Protein AF-A0A174N4K3-F1 (afdb_monomer)

Secondary structure (DSSP, 8-state):
-------TT---HHHHHHTSSS-TTSS------------------------S-----HHHHHHHHHHHHHHHHHHHHHHHHHTT-TT--HHHHHHHTTS-HHHHHHHIIIIISS-HHHHHHHHHHHHHHHHHHH----HHHHHHHTT-S-HHHHHHHHHHHHSS-HHHHHHHHHTTS-------

Sequence (184 aa):
MKVLLVDERFFDFNLLRNCVGDGICSLLDVDMFVTGNEKSAPVQILEPKPDKPVINDASFDVSRRNQQQMILNQAKDYLDNHYMDFDCSLSSVAKSIHISPSYLSLIFKKVVGITFVNYLTLLRINKAKQLLSSTDLMVYEVSTSVGYENYSYFSTVFKKATGLSPREYRLNYHHKEEPCDLYL

Solvent-accessible surface area (backbone atoms only — not comparable to full-atom values): 11660 Å² total; per-residue (Å²): 136,82,79,77,74,79,71,88,81,70,81,58,67,65,62,68,60,69,58,75,75,70,82,80,86,77,81,78,90,75,88,79,87,88,82,88,85,85,81,88,78,82,88,75,87,72,80,81,80,86,74,76,80,89,66,93,52,70,66,60,61,49,52,54,52,51,51,55,49,51,54,50,51,55,46,47,57,48,42,78,76,38,51,44,41,68,79,64,39,65,60,58,49,17,59,76,71,74,49,54,43,70,58,50,45,52,49,32,34,71,73,71,67,43,50,60,69,57,51,53,49,52,52,30,46,53,53,37,50,52,46,45,66,74,45,88,68,53,71,61,56,44,28,44,66,33,21,33,88,49,53,71,58,42,42,51,54,41,20,73,75,68,76,36,44,65,69,57,49,26,53,69,52,66,71,71,75,66,79,82,80,84,90,128

pLDDT: mean 72.57, std 26.56, range [25.97, 97.12]

Foldseek 3Di:
DDPPPPPPPPPPCVVVVVVVPDDPPPPDPDDDDDDDDDDDDDDDDDDDDDDDDPPPDVVVVVVVVVVLVVLVVQLVVVCVVCLLALPDDLCVSCVVSVHDSVVNQVSCCVPVVDGPVVVSLVVLLVQLLVCLQPHPDDQVRSCNRRRHPDSVVNQVSNCVVPVDGSVRSSVVRVVVPDPDDDPD

Structure (mmCIF, N/CA/C/O backbone):
data_AF-A0A174N4K3-F1
#
_entry.id   AF-A0A174N4K3-F1
#
loop_
_atom_site.group_PDB
_atom_site.id
_atom_site.type_symbol
_atom_site.label_atom_id
_atom_site.label_alt_id
_atom_site.label_comp_id
_atom_site.label_asym_id
_atom_site.label_entity_id
_atom_site.label_seq_id
_atom_site.pdbx_PDB_ins_code
_atom_site.Cartn_x
_atom_site.Cartn_y
_atom_site.Cartn_z
_atom_site.occupancy
_atom_site.B_iso_or_equiv
_atom_site.auth_seq_id
_atom_site.auth_comp_id
_atom_site.auth_asym_id
_atom_site.auth_atom_id
_atom_site.pdbx_PDB_model_num
ATOM 1 N N . MET A 1 1 ? -28.132 -7.833 -10.990 1.00 32.00 1 MET A N 1
ATOM 2 C CA . MET A 1 1 ? -26.684 -8.024 -11.215 1.00 32.00 1 MET A CA 1
ATOM 3 C C . MET A 1 1 ? -26.064 -6.637 -11.374 1.00 32.00 1 MET A C 1
ATOM 5 O O . MET A 1 1 ? -26.104 -6.077 -12.459 1.00 32.00 1 MET A O 1
ATOM 9 N N . LYS A 1 2 ? -25.666 -5.992 -10.268 1.00 28.88 2 LYS A N 1
ATOM 10 C CA . LYS A 1 2 ? -25.090 -4.640 -10.311 1.00 28.88 2 LYS A CA 1
ATOM 11 C C . LYS A 1 2 ? -23.592 -4.780 -10.550 1.00 28.88 2 LYS A C 1
ATOM 13 O O . LYS A 1 2 ? -22.860 -5.185 -9.655 1.00 28.88 2 LYS A O 1
ATOM 18 N N . VAL A 1 3 ? -23.176 -4.479 -11.773 1.00 26.31 3 VAL A N 1
ATOM 19 C CA . VAL A 1 3 ? -21.795 -4.129 -12.094 1.00 26.31 3 VAL A CA 1
ATOM 20 C C . VAL A 1 3 ? -21.490 -2.878 -11.274 1.00 26.31 3 VAL A C 1
ATOM 22 O O . VAL A 1 3 ? -22.044 -1.813 -11.547 1.00 26.31 3 VAL A O 1
ATOM 25 N N . LEU A 1 4 ? -20.699 -3.014 -10.210 1.00 26.53 4 LEU A N 1
ATOM 26 C CA . LEU A 1 4 ? -20.119 -1.857 -9.543 1.00 26.53 4 LEU A CA 1
ATOM 27 C C . LEU A 1 4 ? -19.066 -1.308 -10.502 1.00 26.53 4 LEU A C 1
ATOM 29 O O . LEU A 1 4 ? -17.949 -1.813 -10.573 1.00 26.53 4 LEU A O 1
ATOM 33 N N . LEU A 1 5 ? -19.475 -0.315 -11.293 1.00 25.97 5 LEU A N 1
ATOM 34 C CA . LEU A 1 5 ? -18.565 0.608 -11.951 1.00 25.97 5 LEU A CA 1
ATOM 35 C C . LEU A 1 5 ? -17.623 1.129 -10.866 1.00 25.97 5 LEU A C 1
ATOM 37 O O . LEU A 1 5 ? -18.049 1.836 -9.952 1.00 25.97 5 LEU A O 1
ATOM 41 N N . VAL A 1 6 ? -16.365 0.705 -10.933 1.00 30.06 6 VAL A N 1
ATOM 42 C CA . VAL A 1 6 ? -15.283 1.279 -10.145 1.00 30.06 6 VAL A CA 1
ATOM 43 C C . VAL A 1 6 ? -15.181 2.721 -10.629 1.00 30.06 6 VAL A C 1
ATOM 45 O O . VAL A 1 6 ? -14.720 2.980 -11.735 1.00 30.06 6 VAL A O 1
ATOM 48 N N . ASP A 1 7 ? -15.769 3.641 -9.868 1.00 29.11 7 ASP A N 1
ATOM 49 C CA . ASP 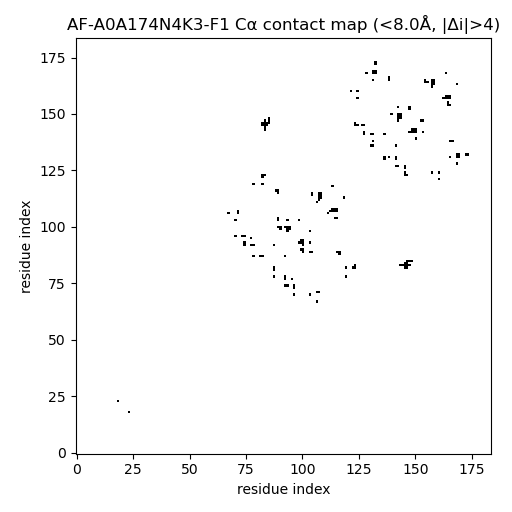A 1 7 ? -15.814 5.057 -10.209 1.00 29.11 7 ASP A CA 1
ATOM 50 C C . ASP A 1 7 ? -14.371 5.588 -10.257 1.00 29.11 7 ASP A C 1
ATOM 52 O O . ASP A 1 7 ? -13.701 5.705 -9.229 1.00 29.11 7 ASP A O 1
ATOM 56 N N . GLU A 1 8 ? -13.898 5.898 -11.466 1.00 34.50 8 GLU A N 1
ATOM 57 C CA . GLU A 1 8 ? -12.600 6.500 -11.826 1.00 34.50 8 GLU A CA 1
ATOM 58 C C . GLU A 1 8 ? -12.334 7.872 -11.154 1.00 34.50 8 GLU A C 1
ATOM 60 O O . GLU A 1 8 ? -11.369 8.562 -11.471 1.00 34.50 8 GLU A O 1
ATOM 65 N N . ARG A 1 9 ? -13.174 8.313 -10.208 1.00 37.41 9 ARG A N 1
ATOM 66 C CA . ARG A 1 9 ? -13.151 9.664 -9.622 1.00 37.41 9 ARG A CA 1
ATOM 67 C C . ARG A 1 9 ? -12.606 9.769 -8.197 1.00 37.41 9 ARG A C 1
ATOM 69 O O . ARG A 1 9 ? -12.742 10.824 -7.589 1.00 37.41 9 ARG A O 1
ATOM 76 N N . PHE A 1 10 ? -11.963 8.732 -7.656 1.00 38.25 10 PHE A N 1
ATOM 77 C CA . PHE A 1 10 ? -11.374 8.802 -6.304 1.00 38.25 10 PHE A CA 1
ATOM 78 C C . PHE A 1 10 ? -9.856 8.610 -6.223 1.00 38.25 10 PHE A C 1
ATOM 80 O O . PHE A 1 10 ? -9.296 8.690 -5.127 1.00 38.25 10 PHE A O 1
ATOM 87 N N . PHE A 1 11 ? -9.158 8.445 -7.351 1.00 41.97 11 PHE A N 1
ATOM 88 C CA . PHE A 1 11 ? -7.700 8.595 -7.380 1.00 41.97 11 PHE A CA 1
ATOM 89 C C . PHE A 1 11 ? -7.351 10.085 -7.499 1.00 41.97 11 PHE A C 1
ATOM 91 O O . PHE A 1 11 ? -6.920 10.572 -8.542 1.00 41.97 11 PHE A O 1
ATOM 98 N N . ASP A 1 12 ? -7.611 10.843 -6.433 1.00 37.94 12 ASP A N 1
ATOM 99 C CA . ASP A 1 12 ? -7.350 12.278 -6.421 1.00 37.94 12 ASP A CA 1
ATOM 100 C C . ASP A 1 12 ? -5.831 12.518 -6.377 1.00 37.94 12 ASP A C 1
ATOM 102 O O . ASP A 1 12 ? -5.195 12.542 -5.320 1.00 37.94 12 ASP A O 1
ATOM 106 N N . PHE A 1 13 ? -5.218 12.677 -7.554 1.00 41.62 13 PHE A N 1
ATOM 107 C CA . PHE A 1 13 ? -3.814 13.069 -7.715 1.00 41.62 13 PHE A CA 1
ATOM 108 C C . PHE A 1 13 ? -3.488 14.403 -7.008 1.00 41.62 13 PHE A C 1
ATOM 110 O O . PHE A 1 13 ? -2.315 14.708 -6.790 1.00 41.62 13 PHE A O 1
ATOM 117 N N . ASN A 1 14 ? -4.488 15.185 -6.580 1.00 31.75 14 ASN A N 1
ATOM 118 C CA . ASN A 1 14 ? -4.265 16.364 -5.741 1.00 31.75 14 ASN A CA 1
ATOM 119 C C . ASN A 1 14 ? -3.849 16.015 -4.302 1.00 31.75 14 ASN A C 1
ATOM 121 O O . ASN A 1 14 ? -3.135 16.800 -3.675 1.00 31.75 14 ASN A O 1
ATOM 125 N N . LEU A 1 15 ? -4.173 14.815 -3.800 1.00 41.78 15 LEU A N 1
ATOM 126 C CA . LEU A 1 15 ? -3.642 14.324 -2.523 1.00 41.78 15 LEU A CA 1
ATOM 127 C C . LEU A 1 15 ? -2.146 13.961 -2.631 1.00 41.78 15 LEU A C 1
ATOM 129 O O . LEU A 1 15 ? -1.410 14.070 -1.657 1.00 41.78 15 LEU A O 1
ATOM 133 N N . LEU A 1 16 ? -1.661 13.618 -3.831 1.00 41.31 16 LEU A N 1
ATOM 134 C CA . LEU A 1 16 ? -0.236 13.375 -4.108 1.00 41.31 16 LEU A CA 1
ATOM 135 C C . LEU A 1 16 ? 0.605 14.664 -4.113 1.00 41.31 16 LEU A C 1
ATOM 137 O O . LEU A 1 16 ? 1.801 14.601 -3.837 1.00 41.31 16 LEU A O 1
ATOM 141 N N . ARG A 1 17 ? 0.004 15.829 -4.393 1.00 35.78 17 ARG A N 1
ATOM 142 C CA . ARG A 1 17 ? 0.718 17.118 -4.426 1.00 35.78 17 ARG A CA 1
ATOM 143 C C . ARG A 1 17 ? 0.761 17.810 -3.056 1.00 35.78 17 ARG A C 1
ATOM 145 O O . ARG A 1 17 ? 1.785 18.392 -2.722 1.00 35.78 17 ARG A O 1
ATOM 152 N N . ASN A 1 18 ? -0.287 17.676 -2.238 1.00 33.91 18 ASN A N 1
ATOM 153 C CA . ASN A 1 18 ? -0.349 18.271 -0.890 1.00 33.91 18 ASN A CA 1
ATOM 154 C C . ASN A 1 18 ? 0.324 17.424 0.208 1.00 33.91 18 ASN A C 1
ATOM 156 O O . ASN A 1 18 ? 0.489 17.883 1.332 1.00 33.91 18 ASN A O 1
ATOM 160 N N . CYS A 1 19 ? 0.755 16.204 -0.114 1.00 38.84 19 CYS A N 1
ATOM 161 C CA . CYS A 1 19 ? 1.568 15.356 0.760 1.00 38.84 19 CYS A CA 1
ATOM 162 C C . CYS A 1 19 ? 3.081 15.651 0.674 1.00 38.84 19 CYS A C 1
ATOM 164 O O . CYS A 1 19 ? 3.873 15.057 1.407 1.00 38.84 19 CYS A O 1
ATOM 166 N N . VAL A 1 20 ? 3.499 16.583 -0.190 1.00 42.31 20 VAL A N 1
ATOM 167 C CA . VAL A 1 20 ? 4.858 17.143 -0.199 1.00 42.31 20 VAL A CA 1
ATOM 168 C C . VAL A 1 20 ? 4.866 18.365 0.725 1.00 42.31 20 VAL A C 1
ATOM 170 O O . VAL A 1 20 ? 4.885 19.502 0.271 1.00 42.31 20 VAL A O 1
ATOM 173 N N . GLY A 1 21 ? 4.756 18.126 2.031 1.00 38.81 21 GLY A N 1
ATOM 174 C CA . GLY A 1 21 ? 4.699 19.196 3.031 1.00 38.81 21 GLY A CA 1
ATOM 175 C C . GLY A 1 21 ? 5.143 18.738 4.411 1.00 38.81 21 GLY A C 1
ATOM 176 O O . GLY A 1 21 ? 6.098 19.285 4.941 1.00 38.81 21 GLY A O 1
ATOM 177 N N . ASP A 1 22 ? 4.559 17.656 4.930 1.00 36.56 22 ASP A N 1
ATOM 178 C CA . ASP A 1 22 ? 4.826 17.225 6.304 1.00 36.56 22 ASP A CA 1
ATOM 179 C C . ASP A 1 22 ? 5.150 15.723 6.381 1.00 36.56 22 ASP A C 1
ATOM 181 O O . ASP A 1 22 ? 4.288 14.854 6.271 1.00 36.56 22 ASP A O 1
ATOM 185 N N . GLY A 1 23 ? 6.429 15.396 6.582 1.00 34.09 23 GLY A N 1
ATOM 186 C CA . GLY A 1 23 ? 6.818 14.261 7.432 1.00 34.09 23 GLY A CA 1
ATOM 187 C C . GLY A 1 23 ? 6.516 12.822 6.988 1.00 34.09 23 GLY A C 1
ATOM 188 O O . GLY A 1 23 ? 6.698 11.910 7.789 1.00 34.09 23 GLY A O 1
ATOM 189 N N . ILE A 1 24 ? 6.132 12.546 5.739 1.00 40.62 24 ILE A N 1
ATOM 190 C CA . ILE A 1 24 ? 5.915 11.150 5.279 1.00 40.62 24 ILE A CA 1
ATOM 191 C C . ILE A 1 24 ? 7.237 10.388 5.024 1.00 40.62 24 ILE A C 1
ATOM 193 O O . ILE A 1 24 ? 7.223 9.216 4.652 1.00 40.62 24 ILE A O 1
ATOM 197 N N . CYS A 1 25 ? 8.389 11.037 5.224 1.00 38.94 25 CYS A N 1
ATOM 198 C CA . CYS A 1 25 ? 9.713 10.522 4.857 1.00 38.94 25 CYS A CA 1
ATOM 199 C C . CYS A 1 25 ? 10.440 9.720 5.959 1.00 38.94 25 CYS A C 1
ATOM 201 O O . CYS A 1 25 ? 11.554 9.276 5.721 1.00 38.94 25 CYS A O 1
ATOM 203 N N . SER A 1 26 ? 9.864 9.508 7.149 1.00 33.59 26 SER A N 1
ATOM 204 C CA . SER A 1 26 ? 10.602 8.891 8.273 1.00 33.59 26 SER A CA 1
ATOM 205 C C . SER A 1 26 ? 9.864 7.780 9.019 1.00 33.59 26 SER A C 1
ATOM 207 O O . SER A 1 26 ? 10.079 7.575 10.209 1.00 33.59 26 SER A O 1
ATOM 209 N N . LEU A 1 27 ? 8.956 7.055 8.367 1.00 39.56 27 LEU A N 1
ATOM 210 C CA . LEU A 1 27 ? 8.202 6.013 9.064 1.00 39.56 27 LEU A CA 1
ATOM 211 C C . LEU A 1 27 ? 7.981 4.795 8.174 1.00 39.56 27 LEU A C 1
ATOM 213 O O . LEU A 1 27 ? 6.859 4.579 7.711 1.00 39.56 27 LEU A O 1
ATOM 217 N N . LEU A 1 28 ? 9.070 4.066 7.926 1.00 30.16 28 LEU A N 1
ATOM 218 C CA . LEU A 1 28 ? 9.260 2.637 8.216 1.00 30.16 28 LEU A CA 1
ATOM 219 C C . LEU A 1 28 ? 10.706 2.278 7.805 1.00 30.16 28 LEU A C 1
ATOM 221 O O . LEU A 1 28 ? 10.922 1.700 6.743 1.00 30.16 28 LEU A O 1
ATOM 225 N N . ASP A 1 29 ? 11.687 2.642 8.637 1.00 35.50 29 ASP A N 1
ATOM 226 C CA . ASP A 1 29 ? 12.999 1.985 8.606 1.00 35.50 29 ASP A CA 1
ATOM 227 C C . ASP A 1 29 ? 12.812 0.587 9.201 1.00 35.50 29 ASP A C 1
ATOM 229 O O . ASP A 1 29 ? 12.725 0.412 10.417 1.00 35.50 29 ASP A O 1
ATOM 233 N N . VAL A 1 30 ? 12.683 -0.411 8.332 1.00 34.81 30 VAL A N 1
ATOM 234 C CA . VAL A 1 30 ? 12.883 -1.814 8.700 1.00 34.81 30 VAL A CA 1
ATOM 235 C C . VAL A 1 30 ? 13.943 -2.368 7.758 1.00 34.81 30 VAL A C 1
ATOM 237 O O . VAL A 1 30 ? 13.643 -3.046 6.779 1.00 34.81 30 VAL A O 1
ATOM 240 N N . ASP A 1 31 ? 15.196 -2.031 8.051 1.00 41.38 31 ASP A N 1
ATOM 241 C CA . ASP A 1 31 ? 16.351 -2.757 7.534 1.00 41.38 31 ASP A CA 1
ATOM 242 C C . ASP A 1 31 ? 16.461 -4.099 8.277 1.00 41.38 31 ASP A C 1
ATOM 244 O O . ASP A 1 31 ? 16.732 -4.129 9.478 1.00 41.38 31 ASP A O 1
ATOM 248 N N . MET A 1 32 ? 16.268 -5.226 7.576 1.00 27.92 32 MET A N 1
ATOM 249 C CA . MET A 1 32 ? 16.715 -6.543 8.056 1.00 27.92 32 MET A CA 1
ATOM 250 C C . MET A 1 32 ? 16.948 -7.559 6.909 1.00 27.92 32 MET A C 1
ATOM 252 O O . MET A 1 32 ? 16.009 -8.166 6.403 1.00 27.92 32 MET A O 1
ATOM 256 N N . PHE A 1 33 ? 18.244 -7.760 6.603 1.00 30.83 33 PHE A N 1
ATOM 257 C CA . PHE A 1 33 ? 18.944 -8.839 5.856 1.00 30.83 33 PHE A CA 1
ATOM 258 C C . PHE A 1 33 ? 18.729 -8.975 4.328 1.00 30.83 33 PHE A C 1
ATOM 260 O O . PHE A 1 33 ? 17.610 -9.037 3.845 1.00 30.83 33 PHE A O 1
ATOM 267 N N . VAL A 1 34 ? 19.775 -9.073 3.484 1.00 33.03 34 VAL A N 1
ATOM 268 C CA . VAL A 1 34 ? 21.086 -9.742 3.669 1.00 33.03 34 VAL A CA 1
ATOM 269 C C . VAL A 1 34 ? 22.302 -8.871 3.299 1.00 33.03 34 VAL A C 1
ATOM 271 O O . VAL A 1 34 ? 22.329 -8.164 2.296 1.00 33.03 34 VAL A O 1
ATOM 274 N N . THR A 1 35 ? 23.326 -9.010 4.143 1.00 30.22 35 THR A N 1
ATOM 275 C CA . THR A 1 35 ? 24.698 -8.482 4.123 1.00 30.22 35 THR A CA 1
ATOM 276 C C . THR A 1 35 ? 25.671 -9.228 3.196 1.00 30.22 35 THR A C 1
ATOM 278 O O . THR A 1 35 ? 25.668 -10.455 3.210 1.00 30.22 35 THR A O 1
ATOM 281 N N . GLY A 1 36 ? 26.617 -8.478 2.598 1.00 28.64 36 GLY A N 1
ATOM 282 C CA . GLY A 1 36 ? 28.007 -8.876 2.261 1.00 28.64 36 GLY A CA 1
ATOM 283 C C . GLY A 1 36 ? 28.175 -9.858 1.094 1.00 28.64 36 GLY A C 1
ATOM 284 O O . GLY A 1 36 ? 27.335 -10.712 0.872 1.00 28.64 36 GLY A O 1
ATOM 285 N N . ASN A 1 37 ? 29.228 -9.867 0.283 1.00 32.06 37 ASN A N 1
ATOM 286 C CA . ASN A 1 37 ? 30.493 -9.140 0.093 1.00 32.06 37 ASN A CA 1
ATOM 287 C C . ASN A 1 37 ? 30.787 -9.357 -1.427 1.00 32.06 37 ASN A C 1
ATOM 289 O O . ASN A 1 37 ? 30.135 -10.183 -2.052 1.00 32.06 37 ASN A O 1
ATOM 293 N N . GLU A 1 38 ? 31.632 -8.627 -2.146 1.00 31.25 38 GLU A N 1
ATOM 294 C CA . GLU A 1 38 ? 33.084 -8.800 -2.170 1.00 31.25 38 GLU A CA 1
ATOM 295 C C . GLU A 1 38 ? 33.760 -7.562 -2.783 1.00 31.25 38 GLU A C 1
ATOM 297 O O . GLU A 1 38 ? 33.165 -6.746 -3.486 1.00 31.25 38 GLU A O 1
ATOM 302 N N . LYS A 1 39 ? 35.033 -7.420 -2.429 1.00 37.44 39 LYS A N 1
ATOM 303 C CA . LYS A 1 39 ? 35.849 -6.215 -2.478 1.00 37.44 39 LYS A CA 1
ATOM 304 C C . LYS A 1 39 ? 36.454 -5.945 -3.863 1.00 37.44 39 LYS A C 1
ATOM 306 O O . LYS A 1 39 ? 36.828 -6.857 -4.585 1.00 37.44 39 LYS A O 1
ATOM 311 N N . SER A 1 40 ? 36.704 -4.653 -4.083 1.00 31.69 40 SER A N 1
ATOM 312 C CA . SER A 1 40 ? 37.869 -4.055 -4.759 1.00 31.69 40 SER A CA 1
ATOM 313 C C . SER A 1 40 ? 38.177 -4.411 -6.220 1.00 31.69 40 SER A C 1
ATOM 315 O O . SER A 1 40 ? 38.747 -5.454 -6.517 1.00 31.69 40 SER A O 1
ATOM 317 N N . ALA A 1 41 ? 38.038 -3.403 -7.082 1.00 29.34 41 ALA A N 1
ATOM 318 C CA . ALA A 1 41 ? 39.021 -3.098 -8.121 1.00 29.34 41 ALA A CA 1
ATOM 319 C C . ALA A 1 41 ? 39.095 -1.565 -8.300 1.00 29.34 41 ALA A C 1
ATOM 321 O O . ALA A 1 41 ? 38.086 -0.885 -8.095 1.00 29.34 41 ALA A O 1
ATOM 322 N N . PRO A 1 42 ? 40.277 -0.998 -8.597 1.00 30.66 42 PRO A N 1
ATOM 323 C CA . PRO A 1 42 ? 40.499 0.442 -8.602 1.00 30.66 42 PRO A CA 1
ATOM 324 C C . PRO A 1 42 ? 39.706 1.115 -9.722 1.00 30.66 42 PRO A C 1
ATOM 326 O O . PRO A 1 42 ? 39.668 0.639 -10.856 1.00 30.66 42 PRO A O 1
ATOM 329 N N . VAL A 1 43 ? 39.108 2.258 -9.394 1.00 34.47 43 VAL A N 1
ATOM 330 C CA . VAL A 1 43 ? 38.496 3.167 -10.364 1.00 34.47 43 VAL A CA 1
ATOM 331 C C . VAL A 1 43 ? 39.605 3.681 -11.282 1.00 34.47 43 VAL A C 1
ATOM 333 O O . VAL A 1 43 ? 40.366 4.573 -10.913 1.00 34.47 43 VAL A O 1
ATOM 336 N N . GLN A 1 44 ? 39.717 3.101 -12.476 1.00 35.72 44 GLN A N 1
ATOM 337 C CA . GLN A 1 44 ? 40.445 3.718 -13.575 1.00 35.72 44 GLN A CA 1
ATOM 338 C C . GLN A 1 44 ? 39.522 4.742 -14.227 1.00 35.72 44 GLN A C 1
ATOM 340 O O . GLN A 1 44 ? 38.519 4.406 -14.855 1.00 35.72 44 GLN A O 1
ATOM 345 N N . ILE A 1 45 ? 39.874 6.008 -14.027 1.00 41.06 45 ILE A N 1
ATOM 346 C CA . ILE A 1 45 ? 39.360 7.139 -14.785 1.00 41.06 45 ILE A CA 1
ATOM 347 C C . ILE A 1 45 ? 39.754 6.899 -16.245 1.00 41.06 45 ILE A C 1
ATOM 349 O O . ILE A 1 45 ? 40.929 6.974 -16.597 1.00 41.06 45 ILE A O 1
ATOM 353 N N . LEU A 1 46 ? 38.772 6.578 -17.081 1.00 38.62 46 LEU A N 1
ATOM 354 C CA . LEU A 1 46 ? 38.876 6.728 -18.524 1.00 38.62 46 LEU A CA 1
ATOM 355 C C . LEU A 1 46 ? 38.043 7.950 -18.889 1.00 38.62 46 LEU A C 1
ATOM 357 O O . LEU A 1 46 ? 36.836 7.995 -18.643 1.00 38.62 46 LEU A O 1
ATOM 361 N N . GLU A 1 47 ? 38.737 8.947 -19.421 1.00 34.81 47 GLU A N 1
ATOM 362 C CA . GLU A 1 47 ? 38.172 10.150 -20.014 1.00 34.81 47 GLU A CA 1
ATOM 363 C C . GLU A 1 47 ? 37.066 9.832 -21.039 1.00 34.81 47 GLU A C 1
ATOM 365 O O . GLU A 1 47 ? 37.018 8.731 -21.603 1.00 34.81 47 GLU A O 1
ATOM 370 N N . PRO A 1 48 ? 36.121 10.772 -21.230 1.00 40.97 48 PRO A N 1
ATOM 371 C CA . PRO A 1 48 ? 34.868 10.527 -21.928 1.00 40.97 48 PRO A CA 1
ATOM 372 C C . PRO A 1 48 ? 35.127 10.096 -23.371 1.00 40.97 48 PRO A C 1
ATOM 374 O O . PRO A 1 48 ? 36.038 10.597 -24.019 1.00 40.97 48 PRO A O 1
ATOM 377 N N . LYS A 1 49 ? 34.288 9.207 -23.914 1.00 34.91 49 LYS A N 1
ATOM 378 C CA . LYS A 1 49 ? 34.193 9.040 -25.370 1.00 34.91 49 LYS A CA 1
ATOM 379 C C . LYS A 1 49 ? 33.292 10.151 -25.941 1.00 34.91 49 LYS A C 1
ATOM 381 O O . LYS A 1 49 ? 32.078 10.027 -25.764 1.00 34.91 49 LYS A O 1
ATOM 386 N N . PRO A 1 50 ? 33.814 11.183 -26.633 1.00 44.81 50 PRO A N 1
ATOM 387 C CA . PRO A 1 50 ? 33.053 11.879 -27.669 1.00 44.81 50 PRO A CA 1
ATOM 388 C C . PRO A 1 50 ? 33.053 10.966 -28.915 1.00 44.81 50 PRO A C 1
ATOM 390 O O . PRO A 1 50 ? 34.053 10.318 -29.208 1.00 44.81 50 PRO A O 1
ATOM 393 N N . ASP A 1 51 ? 31.995 10.726 -29.677 1.00 42.41 51 ASP A N 1
ATOM 394 C CA . ASP A 1 51 ? 30.652 11.275 -29.729 1.00 42.41 51 ASP A CA 1
ATOM 395 C C . ASP A 1 51 ? 29.715 10.123 -30.128 1.00 42.41 51 ASP A C 1
ATOM 397 O O . ASP A 1 51 ? 29.963 9.424 -31.114 1.00 42.41 51 ASP A O 1
ATOM 401 N N . LYS A 1 52 ? 28.603 9.920 -29.413 1.00 45.66 52 LYS A N 1
ATOM 402 C CA . LYS A 1 52 ? 27.390 9.518 -30.138 1.00 45.66 52 LYS A CA 1
ATOM 403 C C . LYS A 1 52 ? 26.799 10.819 -30.655 1.00 45.66 52 LYS A C 1
ATOM 405 O O . LYS A 1 52 ? 26.753 11.766 -29.868 1.00 45.66 52 LYS A O 1
ATOM 410 N N . PRO A 1 53 ? 26.412 10.887 -31.939 1.00 39.56 53 PRO A N 1
ATOM 411 C CA . PRO A 1 53 ? 25.958 12.129 -32.538 1.00 39.56 53 PRO A CA 1
ATOM 412 C C . PRO A 1 53 ? 24.918 12.761 -31.618 1.00 39.56 53 PRO A C 1
ATOM 414 O O . PRO A 1 53 ? 23.992 12.078 -31.174 1.00 39.56 53 PRO A O 1
ATOM 417 N N . VAL A 1 54 ? 25.099 14.047 -31.311 1.00 51.53 54 VAL A N 1
ATOM 418 C CA . VAL A 1 54 ? 24.030 14.880 -30.761 1.00 51.53 54 VAL A CA 1
ATOM 419 C C . VAL A 1 54 ? 23.014 15.034 -31.885 1.00 51.53 54 VAL A C 1
ATOM 421 O O . VAL A 1 54 ? 22.982 16.018 -32.617 1.00 51.53 54 VAL A O 1
ATOM 424 N N . ILE A 1 55 ? 22.234 13.984 -32.087 1.00 51.59 55 ILE A N 1
ATOM 425 C CA . ILE A 1 55 ? 20.977 14.066 -32.793 1.00 51.59 55 ILE A CA 1
ATOM 426 C C . ILE A 1 55 ? 20.019 14.687 -31.776 1.00 51.59 55 ILE A C 1
ATOM 428 O O . ILE A 1 55 ? 19.781 14.169 -30.688 1.00 51.59 55 ILE A O 1
ATOM 432 N N . ASN A 1 56 ? 19.551 15.892 -32.090 1.00 55.41 56 ASN A N 1
ATOM 433 C CA . ASN A 1 56 ? 18.373 16.466 -31.458 1.00 55.41 56 ASN A CA 1
ATOM 434 C C . ASN A 1 56 ? 17.162 15.684 -31.975 1.00 55.41 56 ASN A C 1
ATOM 436 O O . ASN A 1 56 ? 16.423 16.172 -32.825 1.00 55.41 56 ASN A O 1
ATOM 440 N N . ASP A 1 57 ? 16.983 14.443 -31.538 1.00 46.62 57 ASP A N 1
ATOM 441 C CA . ASP A 1 57 ? 15.912 13.585 -32.018 1.00 46.62 57 ASP A CA 1
ATOM 442 C C . ASP A 1 57 ? 15.042 13.134 -30.843 1.00 46.62 57 ASP A C 1
ATOM 444 O O . ASP A 1 57 ? 15.222 12.104 -30.193 1.00 46.62 57 ASP A O 1
ATOM 448 N N . ALA A 1 58 ? 14.025 13.958 -30.580 1.00 59.56 58 ALA A N 1
ATOM 449 C CA . ALA A 1 58 ? 12.963 13.712 -29.607 1.00 59.56 58 ALA A CA 1
ATOM 450 C C . ALA A 1 58 ? 12.341 12.297 -29.705 1.00 59.56 58 ALA A C 1
ATOM 452 O O . ALA A 1 58 ? 11.738 11.821 -28.745 1.00 59.56 58 ALA A O 1
ATOM 453 N N . SER A 1 59 ? 12.509 11.599 -30.831 1.00 61.41 59 SER A N 1
ATOM 454 C CA . SER A 1 59 ? 12.054 10.231 -31.094 1.00 61.41 59 SER A CA 1
ATOM 455 C C . SER A 1 59 ? 12.592 9.178 -30.118 1.00 61.41 59 SER A C 1
ATOM 457 O O . SER A 1 59 ? 11.844 8.269 -29.739 1.00 61.41 59 SER A O 1
ATOM 459 N N . PHE A 1 60 ? 13.851 9.273 -29.675 1.00 63.97 60 PHE A N 1
ATOM 460 C CA . PHE A 1 60 ? 14.431 8.246 -28.797 1.00 63.97 60 PHE A CA 1
ATOM 461 C C . PHE A 1 60 ? 13.938 8.369 -27.347 1.00 63.97 60 PHE A C 1
ATOM 463 O O . PHE A 1 60 ? 13.571 7.378 -26.709 1.00 63.97 60 PHE A O 1
ATOM 470 N N . ASP A 1 61 ? 13.854 9.597 -26.836 1.00 76.88 61 ASP A N 1
ATOM 471 C CA . ASP A 1 61 ? 13.345 9.870 -25.489 1.00 76.88 61 ASP A CA 1
ATOM 472 C C . ASP A 1 61 ? 11.835 9.574 -25.386 1.00 76.88 61 ASP A C 1
ATOM 474 O O . ASP A 1 61 ? 11.371 8.966 -24.418 1.00 76.88 61 ASP A O 1
ATOM 478 N N . VAL A 1 62 ? 11.067 9.883 -26.438 1.00 81.25 62 VAL A N 1
ATOM 479 C CA . VAL A 1 62 ? 9.642 9.519 -26.523 1.00 81.25 62 VAL A CA 1
ATOM 480 C C . VAL A 1 62 ? 9.445 8.000 -26.457 1.00 81.25 62 VAL A C 1
ATOM 482 O O . VAL A 1 62 ? 8.612 7.530 -25.683 1.00 81.25 62 VAL A O 1
ATOM 485 N N . SER A 1 63 ? 10.244 7.216 -27.186 1.00 86.31 63 SER A N 1
ATOM 486 C CA . SER A 1 63 ? 10.132 5.747 -27.193 1.00 86.31 63 SER A CA 1
ATOM 487 C C . SER A 1 63 ? 10.388 5.136 -25.811 1.00 86.31 63 SER A C 1
ATOM 489 O O . SER A 1 63 ? 9.635 4.274 -25.353 1.00 86.31 63 SER A O 1
ATOM 491 N N . ARG A 1 64 ? 11.401 5.638 -25.092 1.00 85.69 64 ARG A N 1
ATOM 492 C CA . ARG A 1 64 ? 11.708 5.192 -23.725 1.00 85.69 64 ARG A CA 1
ATOM 493 C C . ARG A 1 64 ? 10.592 5.545 -22.743 1.00 85.69 64 ARG A C 1
ATOM 495 O O . ARG A 1 64 ? 10.230 4.708 -21.919 1.00 85.69 64 ARG A O 1
ATOM 502 N N . ARG A 1 65 ? 10.047 6.763 -22.813 1.00 85.94 65 ARG A N 1
ATOM 503 C CA . ARG A 1 65 ? 8.928 7.194 -21.958 1.00 85.94 65 ARG A CA 1
ATOM 504 C C . ARG A 1 65 ? 7.676 6.355 -22.205 1.00 85.94 65 ARG A C 1
ATOM 506 O O . ARG A 1 65 ? 7.060 5.909 -21.242 1.00 85.94 65 ARG A O 1
ATOM 513 N N . ASN A 1 66 ? 7.367 6.057 -23.467 1.00 90.44 66 ASN A N 1
ATOM 514 C CA . ASN A 1 66 ? 6.251 5.184 -23.830 1.00 90.44 66 ASN A CA 1
ATOM 515 C C . ASN A 1 66 ? 6.423 3.777 -23.244 1.00 90.44 66 ASN A C 1
ATOM 517 O O . ASN A 1 66 ? 5.495 3.254 -22.633 1.00 90.44 66 ASN A O 1
ATOM 521 N N . GLN A 1 67 ? 7.621 3.194 -23.343 1.00 90.56 67 GLN A N 1
ATOM 522 C CA . GLN A 1 67 ? 7.907 1.888 -22.744 1.00 90.56 67 GLN A CA 1
ATOM 523 C C . GLN A 1 67 ? 7.762 1.909 -21.213 1.00 90.56 67 GLN A C 1
ATOM 525 O O . GLN A 1 67 ? 7.161 1.007 -20.635 1.00 90.56 67 GLN A O 1
ATOM 530 N N . GLN A 1 68 ? 8.277 2.945 -20.543 1.00 91.25 68 GLN A N 1
ATOM 531 C CA . GLN A 1 68 ? 8.127 3.099 -19.091 1.00 91.25 68 GLN A CA 1
ATOM 532 C C . GLN A 1 68 ? 6.656 3.227 -18.681 1.00 91.25 68 GLN A C 1
ATOM 534 O O . GLN A 1 68 ? 6.250 2.636 -17.681 1.00 91.25 68 GLN A O 1
ATOM 539 N N . GLN A 1 69 ? 5.855 3.950 -19.465 1.00 90.38 69 GLN A N 1
ATOM 540 C CA . GLN A 1 69 ? 4.422 4.081 -19.229 1.00 90.38 69 GLN A CA 1
ATOM 541 C C . GLN A 1 69 ? 3.687 2.750 -19.418 1.00 90.38 69 GLN A C 1
ATOM 543 O O . GLN A 1 69 ? 2.841 2.409 -18.599 1.00 90.38 69 GLN A O 1
ATOM 548 N N . MET A 1 70 ? 4.034 1.974 -20.449 1.00 92.88 70 MET A N 1
ATOM 549 C CA . MET A 1 70 ? 3.466 0.639 -20.667 1.00 92.88 70 MET A CA 1
ATOM 550 C C . MET A 1 70 ? 3.756 -0.295 -19.490 1.00 92.88 70 MET A C 1
ATOM 552 O O . MET A 1 70 ? 2.835 -0.922 -18.976 1.00 92.88 70 MET A O 1
ATOM 556 N N . ILE A 1 71 ? 5.005 -0.324 -19.013 1.00 93.62 71 ILE A N 1
ATOM 557 C CA . ILE A 1 71 ? 5.403 -1.119 -17.841 1.00 93.62 71 ILE A CA 1
ATOM 558 C C . ILE A 1 71 ? 4.597 -0.713 -16.603 1.00 93.62 71 ILE A C 1
ATOM 560 O O . ILE A 1 71 ? 4.139 -1.568 -15.849 1.00 93.62 71 ILE A O 1
ATOM 564 N N . LEU A 1 72 ? 4.409 0.591 -16.382 1.00 92.88 72 LEU A N 1
ATOM 565 C CA . LEU A 1 72 ? 3.620 1.078 -15.251 1.00 92.88 72 LEU A CA 1
ATOM 566 C C . LEU A 1 72 ? 2.155 0.703 -15.354 1.00 92.88 72 LEU A C 1
ATOM 568 O O . LEU A 1 72 ? 1.573 0.334 -14.342 1.00 92.88 72 LEU A O 1
ATOM 572 N N . ASN A 1 73 ? 1.565 0.810 -16.542 1.00 92.56 73 ASN A N 1
ATOM 573 C CA . ASN A 1 73 ? 0.175 0.431 -16.749 1.00 92.56 73 ASN A CA 1
ATOM 574 C C . ASN A 1 73 ? -0.004 -1.065 -16.467 1.00 92.56 73 ASN A C 1
ATOM 576 O O . ASN A 1 73 ? -0.828 -1.414 -15.639 1.00 92.56 73 ASN A O 1
ATOM 580 N N . GLN A 1 74 ? 0.865 -1.927 -17.005 1.00 94.75 74 GLN A N 1
ATOM 581 C CA . GLN A 1 74 ? 0.834 -3.366 -16.712 1.00 94.75 74 GLN A CA 1
ATOM 582 C C . GLN A 1 74 ? 0.995 -3.670 -15.217 1.00 94.75 74 GLN A C 1
ATOM 584 O O . GLN A 1 74 ? 0.312 -4.535 -14.673 1.00 94.75 74 GLN A O 1
ATOM 589 N N . ALA A 1 75 ? 1.891 -2.956 -14.531 1.00 94.62 75 ALA A N 1
ATOM 590 C CA . ALA A 1 75 ? 2.074 -3.126 -13.096 1.00 94.62 75 ALA A CA 1
ATOM 591 C C . ALA A 1 75 ? 0.846 -2.665 -12.294 1.00 94.62 75 ALA A C 1
ATOM 593 O O . ALA A 1 75 ? 0.478 -3.322 -11.324 1.00 94.62 75 ALA A O 1
ATOM 594 N N . LYS A 1 76 ? 0.208 -1.556 -12.687 1.00 92.88 76 LYS A N 1
ATOM 595 C CA . LYS A 1 76 ? -1.037 -1.073 -12.073 1.00 92.88 76 LYS A CA 1
ATOM 596 C C . LYS A 1 76 ? -2.184 -2.047 -12.304 1.00 92.88 76 LYS A C 1
ATOM 598 O O . LYS A 1 76 ? -2.826 -2.426 -11.337 1.00 92.88 76 LYS A O 1
ATOM 603 N N . ASP A 1 77 ? -2.345 -2.534 -13.530 1.00 94.12 77 ASP A N 1
ATOM 604 C CA . ASP A 1 77 ? -3.354 -3.535 -13.870 1.00 94.12 77 ASP A CA 1
ATOM 605 C C . ASP A 1 77 ? -3.168 -4.798 -13.020 1.00 94.12 77 ASP A C 1
ATOM 607 O O . ASP A 1 77 ? -4.126 -5.342 -12.474 1.00 94.12 77 ASP A O 1
ATOM 611 N N . TYR A 1 78 ? -1.926 -5.258 -12.839 1.00 95.62 78 TYR A N 1
ATOM 612 C CA . TYR A 1 78 ? -1.651 -6.378 -11.943 1.00 95.62 78 TYR A CA 1
ATOM 613 C C . TYR A 1 78 ? -2.078 -6.065 -10.504 1.00 95.62 78 TYR A C 1
ATOM 615 O O . TYR A 1 78 ? -2.749 -6.882 -9.874 1.00 95.62 78 TYR A O 1
ATOM 623 N N . LEU A 1 79 ? -1.707 -4.889 -9.989 1.00 94.69 79 LEU A N 1
ATOM 624 C CA . LEU A 1 79 ? -2.042 -4.460 -8.634 1.00 94.69 79 LEU A CA 1
ATOM 625 C C . LEU A 1 79 ? -3.550 -4.351 -8.415 1.00 94.69 79 LEU A C 1
ATOM 627 O O . LEU A 1 79 ? -4.034 -4.830 -7.398 1.00 94.69 79 LEU A O 1
ATOM 631 N N . ASP A 1 80 ? -4.304 -3.792 -9.355 1.00 91.69 80 ASP A N 1
ATOM 632 C CA . ASP A 1 80 ? -5.757 -3.652 -9.225 1.00 91.69 80 ASP A CA 1
ATOM 633 C C . ASP A 1 80 ? -6.472 -5.005 -9.129 1.00 91.69 80 ASP A C 1
ATOM 635 O O . ASP A 1 80 ? -7.512 -5.105 -8.477 1.00 91.69 80 ASP A O 1
ATOM 639 N N . ASN A 1 81 ? -5.880 -6.056 -9.702 1.00 93.81 81 ASN A N 1
ATOM 640 C CA . ASN A 1 81 ? -6.410 -7.416 -9.649 1.00 93.81 81 ASN A CA 1
ATOM 641 C C . ASN A 1 81 ? -5.887 -8.248 -8.461 1.00 93.81 81 ASN A C 1
ATOM 643 O O . ASN A 1 81 ? -6.566 -9.182 -8.047 1.00 93.81 81 ASN A O 1
ATOM 647 N N . HIS A 1 82 ? -4.714 -7.918 -7.906 1.00 95.81 82 HIS A N 1
ATOM 648 C CA . HIS A 1 82 ? -4.013 -8.752 -6.911 1.00 95.81 82 HIS A CA 1
ATOM 649 C C . HIS A 1 82 ? -3.661 -8.011 -5.612 1.00 95.81 82 HIS A C 1
ATOM 651 O O . HIS A 1 82 ? -2.942 -8.540 -4.767 1.00 95.81 82 HIS A O 1
ATOM 657 N N . TYR A 1 83 ? -4.134 -6.777 -5.398 1.00 95.19 83 TYR A N 1
ATOM 658 C CA . TYR A 1 83 ? -3.816 -6.026 -4.173 1.00 95.19 83 TYR A CA 1
ATOM 659 C C . TYR A 1 83 ? -4.296 -6.739 -2.903 1.00 95.19 83 TYR A C 1
ATOM 661 O O . TYR A 1 83 ? -3.746 -6.487 -1.829 1.00 95.19 83 TYR A O 1
ATOM 669 N N . MET A 1 84 ? -5.319 -7.591 -3.021 1.00 96.69 84 MET A N 1
ATOM 670 C CA . MET A 1 84 ? -5.901 -8.370 -1.927 1.00 96.69 84 MET A CA 1
ATOM 671 C C . MET A 1 84 ? -4.994 -9.525 -1.483 1.00 96.69 84 MET A C 1
ATOM 673 O O . MET A 1 84 ? -5.157 -10.020 -0.371 1.00 96.69 84 MET A O 1
ATOM 677 N N . ASP A 1 85 ? -4.018 -9.925 -2.299 1.00 96.06 85 ASP A N 1
ATOM 678 C CA . ASP A 1 85 ? -3.108 -11.017 -1.964 1.00 96.06 85 ASP A CA 1
ATOM 679 C C . ASP A 1 85 ? -2.103 -10.543 -0.909 1.00 96.06 85 ASP A C 1
ATOM 681 O O . ASP A 1 85 ? -1.412 -9.535 -1.090 1.00 96.06 85 ASP A O 1
ATOM 685 N N . PHE A 1 86 ? -2.007 -11.249 0.218 1.00 91.25 86 PHE A N 1
ATOM 686 C CA . PHE A 1 86 ? -1.145 -10.835 1.333 1.00 91.25 86 PHE A CA 1
ATOM 687 C C . PHE A 1 86 ? 0.347 -10.808 0.952 1.00 91.25 86 PHE A C 1
ATOM 689 O O . PHE A 1 86 ? 1.098 -9.994 1.488 1.00 91.25 86 PHE A O 1
ATOM 696 N N . ASP A 1 87 ? 0.760 -11.634 -0.012 1.00 91.81 87 ASP A N 1
ATOM 697 C CA . ASP A 1 87 ? 2.120 -11.754 -0.546 1.00 91.81 87 ASP A CA 1
ATOM 698 C C . ASP A 1 87 ? 2.377 -10.889 -1.799 1.00 91.81 87 ASP A C 1
ATOM 700 O O . ASP A 1 87 ? 3.472 -10.935 -2.380 1.00 91.81 87 ASP A O 1
ATOM 704 N N . CYS A 1 88 ? 1.409 -10.043 -2.185 1.00 93.94 88 CYS A N 1
ATOM 705 C CA . CYS A 1 88 ? 1.569 -9.069 -3.262 1.00 93.94 88 CYS A CA 1
ATOM 706 C C . CYS A 1 88 ? 2.781 -8.167 -2.985 1.00 93.94 88 CYS A C 1
ATOM 708 O O . CYS A 1 88 ? 2.803 -7.337 -2.073 1.00 93.94 88 CYS A O 1
ATOM 710 N N . SER A 1 89 ? 3.821 -8.344 -3.793 1.00 94.81 89 SER A N 1
ATOM 711 C CA . SER A 1 89 ? 5.141 -7.747 -3.595 1.00 94.81 89 SER A CA 1
ATOM 712 C C . SER A 1 89 ? 5.728 -7.248 -4.909 1.00 94.81 89 SER A C 1
ATOM 714 O O . SER A 1 89 ? 5.382 -7.739 -5.984 1.00 94.81 89 SER A O 1
ATOM 716 N N . LEU A 1 90 ? 6.687 -6.321 -4.836 1.00 94.62 90 LEU A N 1
ATOM 717 C CA . LEU A 1 90 ? 7.398 -5.803 -6.011 1.00 94.62 90 LEU A CA 1
ATOM 718 C C . LEU A 1 90 ? 7.941 -6.939 -6.893 1.00 94.62 90 LEU A C 1
ATOM 720 O O . LEU A 1 90 ? 7.858 -6.870 -8.116 1.00 94.62 90 LEU A O 1
ATOM 724 N N . SER A 1 91 ? 8.466 -7.993 -6.264 1.00 96.00 91 SER A N 1
ATOM 725 C CA . SER A 1 91 ? 8.996 -9.171 -6.947 1.00 96.00 91 SER A CA 1
ATOM 726 C C . SER A 1 91 ? 7.914 -9.957 -7.686 1.00 96.00 91 SER A C 1
ATOM 728 O O . SER A 1 91 ? 8.146 -10.359 -8.824 1.00 96.00 91 SER A O 1
ATOM 730 N N . SER A 1 92 ? 6.734 -10.145 -7.082 1.00 95.31 92 SER A N 1
ATOM 731 C CA . SER A 1 92 ? 5.605 -10.822 -7.739 1.00 95.31 92 SER A CA 1
ATOM 732 C C . SER A 1 92 ? 5.133 -10.068 -8.990 1.00 95.31 92 SER A C 1
ATOM 734 O O . SER A 1 92 ? 4.991 -10.674 -10.050 1.00 95.31 92 SER A O 1
ATOM 736 N N . VAL A 1 93 ? 5.020 -8.736 -8.908 1.00 96.44 93 VAL A N 1
ATOM 737 C CA . VAL A 1 93 ? 4.601 -7.885 -10.034 1.00 96.44 93 VAL A CA 1
ATOM 738 C C . VAL A 1 93 ? 5.671 -7.833 -11.121 1.00 96.44 93 VAL A C 1
ATOM 740 O O . VAL A 1 93 ? 5.382 -7.969 -12.303 1.00 96.44 93 VAL A O 1
ATOM 743 N N . ALA A 1 94 ? 6.939 -7.673 -10.744 1.00 96.06 94 ALA A N 1
ATOM 744 C CA . ALA A 1 94 ? 8.034 -7.658 -11.709 1.00 96.06 94 ALA A CA 1
ATOM 745 C C . ALA A 1 94 ? 8.127 -8.988 -12.476 1.00 96.06 94 ALA A C 1
ATOM 747 O O . ALA A 1 94 ? 8.354 -8.994 -13.686 1.00 96.06 94 ALA A O 1
ATOM 748 N N . LYS A 1 95 ? 7.883 -10.109 -11.783 1.00 96.44 95 LYS A N 1
ATOM 749 C CA . LYS A 1 95 ? 7.827 -11.441 -12.387 1.00 96.44 95 LYS A CA 1
ATOM 750 C C . LYS A 1 95 ? 6.659 -11.582 -13.365 1.00 96.44 95 LYS A C 1
ATOM 752 O O . LYS A 1 95 ? 6.868 -12.155 -14.431 1.00 96.44 95 LYS A O 1
ATOM 757 N N . SER A 1 96 ? 5.471 -11.069 -13.034 1.00 95.06 96 SER A N 1
ATOM 758 C CA . SER A 1 96 ? 4.288 -11.183 -13.901 1.00 95.06 96 SER A CA 1
ATOM 759 C C . SER A 1 96 ? 4.407 -10.377 -15.197 1.00 95.06 96 SER A C 1
ATOM 761 O O . SER A 1 96 ? 3.869 -10.795 -16.217 1.00 95.06 96 SER A O 1
ATOM 763 N N . ILE A 1 97 ? 5.166 -9.275 -15.185 1.00 95.19 97 ILE A N 1
ATOM 764 C CA . ILE A 1 97 ? 5.402 -8.423 -16.366 1.00 95.19 97 ILE A CA 1
ATOM 765 C C . ILE A 1 97 ? 6.797 -8.619 -16.995 1.00 95.19 97 ILE A C 1
ATOM 767 O O . ILE A 1 97 ? 7.209 -7.842 -17.853 1.00 95.19 97 ILE A O 1
ATOM 771 N N . HIS A 1 98 ? 7.529 -9.660 -16.582 1.00 95.31 98 HIS A N 1
ATOM 772 C CA . HIS A 1 98 ? 8.832 -10.065 -17.129 1.00 95.31 98 HIS A CA 1
ATOM 773 C C . HIS A 1 98 ? 9.946 -8.999 -17.080 1.00 95.31 98 HIS A C 1
ATOM 775 O O . HIS A 1 98 ? 10.734 -8.864 -18.018 1.00 95.31 98 HIS A O 1
ATOM 781 N N . ILE A 1 99 ? 10.068 -8.271 -15.966 1.00 95.25 99 ILE A N 1
ATOM 782 C CA . ILE A 1 99 ? 11.174 -7.327 -15.731 1.00 95.25 99 ILE A CA 1
ATOM 783 C C . ILE A 1 99 ? 11.862 -7.570 -14.387 1.00 95.25 99 ILE A C 1
ATOM 785 O O . ILE A 1 99 ? 11.378 -8.316 -13.538 1.00 95.25 99 ILE A O 1
ATOM 789 N N . SER A 1 100 ? 13.006 -6.917 -14.161 1.00 97.06 100 SER A N 1
ATOM 790 C CA . SER A 1 100 ? 13.666 -6.996 -12.858 1.00 97.06 100 SER A CA 1
ATOM 791 C C . SER A 1 100 ? 12.939 -6.143 -11.802 1.00 97.06 100 SER A C 1
ATOM 793 O O . SER A 1 100 ? 12.498 -5.027 -12.107 1.00 97.06 100 SER A O 1
ATOM 795 N N . PRO A 1 101 ? 12.863 -6.600 -10.535 1.00 96.00 101 PRO A N 1
ATOM 796 C CA . PRO A 1 101 ? 12.274 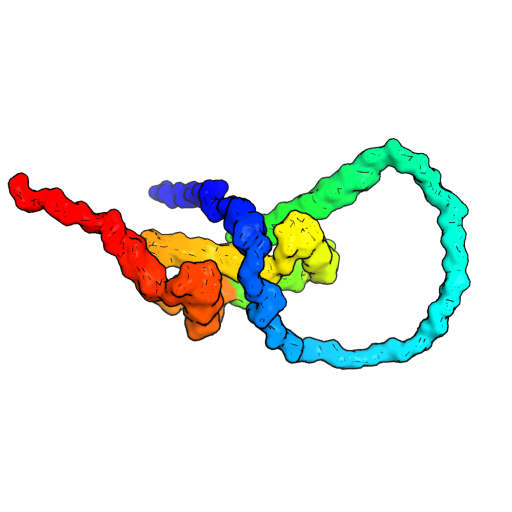-5.819 -9.445 1.00 96.00 101 PRO A CA 1
ATOM 797 C C . PRO A 1 101 ? 12.944 -4.450 -9.272 1.00 96.00 101 PRO A C 1
ATOM 799 O O . PRO A 1 101 ? 12.270 -3.435 -9.100 1.00 96.00 101 PRO A O 1
ATOM 802 N N . SER A 1 102 ? 14.274 -4.392 -9.397 1.00 96.56 102 SER A N 1
ATOM 803 C CA . SER A 1 102 ? 15.042 -3.145 -9.313 1.00 96.56 102 SER A CA 1
ATOM 804 C C . SER A 1 102 ? 14.628 -2.139 -10.389 1.00 96.56 102 SER A C 1
ATOM 806 O O . SER A 1 102 ? 14.505 -0.948 -10.104 1.00 96.56 102 SER A O 1
ATOM 808 N N . TYR A 1 103 ? 14.371 -2.609 -11.614 1.00 95.31 103 TYR A N 1
ATOM 809 C CA . TYR A 1 103 ? 13.923 -1.743 -12.701 1.00 95.31 103 TYR A CA 1
ATOM 810 C C . TYR A 1 103 ? 12.496 -1.239 -12.473 1.00 95.31 103 TYR A C 1
ATOM 812 O O . TYR A 1 103 ? 12.241 -0.046 -12.640 1.00 95.31 103 TYR A O 1
ATOM 820 N N . LEU A 1 104 ? 11.593 -2.108 -12.007 1.00 94.75 104 LEU A N 1
ATOM 821 C CA . LEU A 1 104 ? 10.232 -1.714 -11.645 1.00 94.75 104 LEU A CA 1
ATOM 822 C C . LEU A 1 104 ? 10.226 -0.643 -10.545 1.00 94.75 104 LEU A C 1
ATOM 824 O O . LEU A 1 104 ? 9.543 0.369 -10.680 1.00 94.75 104 LEU A O 1
ATOM 828 N N . SER A 1 105 ? 11.027 -0.832 -9.491 1.00 94.25 105 SER A N 1
ATOM 829 C CA . SER A 1 105 ? 11.164 0.130 -8.388 1.00 94.25 105 SER A CA 1
ATOM 830 C C . SER A 1 105 ? 11.640 1.498 -8.880 1.00 94.25 105 SER A C 1
ATOM 832 O O . SER A 1 105 ? 11.045 2.528 -8.548 1.00 94.25 105 SER A O 1
ATOM 834 N N . LEU A 1 106 ? 12.666 1.508 -9.741 1.00 92.31 106 LEU A N 1
ATOM 835 C CA . LEU A 1 106 ? 13.193 2.729 -10.344 1.00 92.31 106 LEU A CA 1
ATOM 836 C C . LEU A 1 106 ? 12.121 3.458 -11.164 1.00 92.31 106 LEU A C 1
ATOM 838 O O . LEU A 1 106 ? 11.975 4.674 -11.033 1.00 92.31 106 LEU A O 1
ATOM 842 N N . ILE A 1 107 ? 11.366 2.735 -11.999 1.00 91.75 107 ILE A N 1
ATOM 843 C CA . ILE A 1 107 ? 10.303 3.328 -12.821 1.00 91.75 107 ILE A CA 1
ATOM 844 C C . ILE A 1 107 ? 9.176 3.875 -11.938 1.00 91.75 107 ILE A C 1
ATOM 846 O O . ILE A 1 107 ? 8.766 5.019 -12.141 1.00 91.75 107 ILE A O 1
ATOM 850 N N . PHE A 1 108 ? 8.712 3.112 -10.942 1.00 88.31 108 PHE A N 1
ATOM 851 C CA . PHE A 1 108 ? 7.679 3.561 -10.002 1.00 88.31 108 PHE A CA 1
ATOM 852 C C . PHE A 1 108 ? 8.085 4.864 -9.325 1.00 88.31 108 PHE A C 1
ATOM 854 O O . PHE A 1 108 ? 7.356 5.853 -9.394 1.00 88.31 108 PHE A O 1
ATOM 861 N N . LYS A 1 109 ? 9.290 4.907 -8.749 1.00 86.69 109 LYS A N 1
ATOM 862 C CA . LYS A 1 109 ? 9.762 6.104 -8.058 1.00 86.69 109 LYS A CA 1
ATOM 863 C C . LYS A 1 109 ? 9.936 7.286 -9.010 1.00 86.69 109 LYS A C 1
ATOM 865 O O . LYS A 1 109 ? 9.580 8.401 -8.644 1.00 86.69 109 LYS A O 1
ATOM 870 N N . LYS A 1 110 ? 10.451 7.052 -10.222 1.00 86.38 110 LYS A N 1
ATOM 871 C CA . LYS A 1 110 ? 10.713 8.106 -11.212 1.00 86.38 110 LYS A CA 1
ATOM 872 C C . LYS A 1 110 ? 9.434 8.722 -11.781 1.00 86.38 110 LYS A C 1
ATOM 874 O O . LYS A 1 110 ? 9.390 9.931 -11.965 1.00 86.38 110 LYS A O 1
ATOM 879 N N . VAL A 1 111 ? 8.436 7.904 -12.111 1.00 87.25 111 VAL A N 1
ATOM 880 C CA . VAL A 1 111 ? 7.240 8.358 -12.843 1.00 87.25 111 VAL A CA 1
ATOM 881 C C . VAL A 1 111 ? 6.063 8.621 -11.907 1.00 87.25 111 VAL A C 1
ATOM 883 O O . VAL A 1 111 ? 5.356 9.605 -12.083 1.00 87.25 111 VAL A O 1
ATOM 886 N N . VAL A 1 112 ? 5.851 7.765 -10.903 1.00 88.25 112 VAL A N 1
ATOM 887 C CA . VAL A 1 112 ? 4.749 7.906 -9.934 1.00 88.25 112 VAL A CA 1
ATOM 888 C C . VAL A 1 112 ? 5.148 8.827 -8.772 1.00 88.25 112 VAL A C 1
ATOM 890 O O . VAL A 1 112 ? 4.288 9.391 -8.105 1.00 88.25 112 VAL A O 1
ATOM 893 N N . GLY A 1 113 ? 6.450 8.992 -8.508 1.00 88.12 113 GLY A N 1
ATOM 894 C CA . GLY A 1 113 ? 6.984 9.853 -7.440 1.00 88.12 113 GLY A CA 1
ATOM 895 C C . GLY A 1 113 ? 7.058 9.182 -6.061 1.00 88.12 113 GLY A C 1
ATOM 896 O O . GLY A 1 113 ? 7.793 9.631 -5.174 1.00 88.12 113 GLY A O 1
ATOM 897 N N . ILE A 1 114 ? 6.374 8.051 -5.884 1.00 87.81 114 ILE A N 1
ATOM 898 C CA . ILE A 1 114 ? 6.353 7.260 -4.649 1.00 87.81 114 ILE A CA 1
ATOM 899 C C . ILE A 1 114 ? 6.895 5.848 -4.878 1.00 87.81 114 ILE A C 1
ATOM 901 O O . ILE A 1 114 ? 7.020 5.382 -6.008 1.00 87.81 114 ILE A O 1
ATOM 905 N N . THR A 1 115 ? 7.267 5.174 -3.792 1.00 91.25 115 THR A N 1
ATOM 906 C CA . THR A 1 115 ? 7.725 3.782 -3.857 1.00 91.25 115 THR A CA 1
ATOM 907 C C . THR A 1 115 ? 6.556 2.847 -4.175 1.00 91.25 115 THR A C 1
ATOM 909 O O . THR A 1 115 ? 5.398 3.163 -3.897 1.00 91.25 115 THR A O 1
ATOM 912 N N . PHE A 1 116 ? 6.866 1.665 -4.710 1.00 92.19 116 PHE A N 1
ATOM 913 C CA . PHE A 1 116 ? 5.878 0.610 -4.951 1.00 92.19 116 PHE A CA 1
ATOM 914 C C . PHE A 1 116 ? 5.092 0.246 -3.680 1.00 92.19 116 PHE A C 1
ATOM 916 O O . PHE A 1 116 ? 3.868 0.173 -3.709 1.00 92.19 116 PHE A O 1
ATOM 923 N N . VAL A 1 117 ? 5.785 0.076 -2.547 1.00 91.81 117 VAL A N 1
ATOM 924 C CA . VAL A 1 117 ? 5.161 -0.295 -1.263 1.00 91.81 117 VAL A CA 1
ATOM 925 C C . VAL A 1 117 ? 4.177 0.777 -0.795 1.00 91.81 117 VAL A C 1
ATOM 927 O O . VAL A 1 117 ? 3.071 0.454 -0.357 1.00 91.81 117 VAL A O 1
ATOM 930 N N . ASN A 1 118 ? 4.535 2.057 -0.939 1.00 90.75 118 ASN A N 1
ATOM 931 C CA . ASN A 1 118 ? 3.637 3.156 -0.594 1.00 90.75 118 ASN A CA 1
ATOM 932 C C . ASN A 1 118 ? 2.423 3.185 -1.523 1.00 90.75 118 ASN A C 1
ATOM 934 O O . ASN A 1 118 ? 1.309 3.394 -1.053 1.00 90.75 118 ASN A O 1
ATOM 938 N N . TYR A 1 119 ? 2.618 2.937 -2.820 1.00 94.12 119 TYR A N 1
ATOM 939 C CA . TYR A 1 119 ? 1.519 2.863 -3.778 1.00 94.12 119 TYR A CA 1
ATOM 940 C C . TYR A 1 119 ? 0.537 1.735 -3.430 1.00 94.12 119 TYR A C 1
ATOM 942 O O . TYR A 1 119 ? -0.659 1.990 -3.308 1.00 94.12 119 TYR A O 1
ATOM 950 N N . LEU A 1 120 ? 1.036 0.518 -3.182 1.00 94.56 120 LEU A N 1
ATOM 951 C CA . LEU A 1 120 ? 0.211 -0.617 -2.757 1.00 94.56 120 LEU A CA 1
ATOM 952 C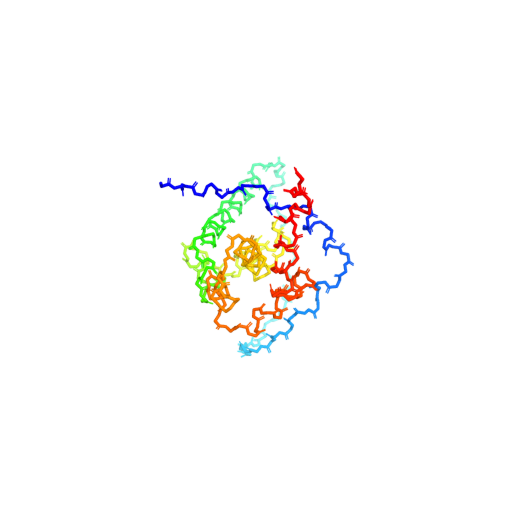 C . LEU A 1 120 ? -0.521 -0.315 -1.442 1.00 94.56 120 LEU A C 1
ATOM 954 O O . LEU A 1 120 ? -1.713 -0.582 -1.321 1.00 94.56 120 LEU A O 1
ATOM 958 N N . THR A 1 121 ? 0.160 0.300 -0.475 1.00 94.50 121 THR A N 1
ATOM 959 C CA . THR A 1 121 ? -0.459 0.709 0.793 1.00 94.50 121 THR A CA 1
ATOM 960 C C . THR A 1 121 ? -1.610 1.684 0.558 1.00 94.50 121 THR A C 1
ATOM 962 O O . THR A 1 121 ? -2.705 1.476 1.072 1.00 94.50 121 THR A O 1
ATOM 965 N N . LEU A 1 122 ? -1.407 2.726 -0.251 1.00 94.19 122 LEU A N 1
ATOM 966 C CA . LEU A 1 122 ? -2.457 3.694 -0.573 1.00 94.19 122 LEU A CA 1
ATOM 967 C C . LEU A 1 122 ? -3.634 3.043 -1.303 1.00 94.19 122 LEU A C 1
ATOM 969 O O . LEU A 1 122 ? -4.784 3.357 -0.996 1.00 94.19 122 LEU A O 1
ATOM 973 N N . LEU A 1 123 ? -3.365 2.124 -2.232 1.00 95.31 123 LEU A N 1
ATOM 974 C CA . LEU A 1 123 ? -4.400 1.358 -2.922 1.00 95.31 123 LEU A CA 1
ATOM 975 C C . LEU A 1 123 ? -5.249 0.564 -1.917 1.00 95.31 123 LEU A C 1
ATOM 977 O O . LEU A 1 123 ? -6.469 0.731 -1.877 1.00 95.31 123 LEU A O 1
ATOM 981 N N . ARG A 1 124 ? -4.606 -0.212 -1.037 1.00 97.12 124 ARG A N 1
ATOM 982 C CA . ARG A 1 124 ? -5.280 -1.004 0.006 1.00 97.12 124 ARG A CA 1
ATOM 983 C C . ARG A 1 124 ? -6.082 -0.138 0.971 1.00 97.12 124 ARG A C 1
ATOM 985 O O . ARG A 1 124 ? -7.227 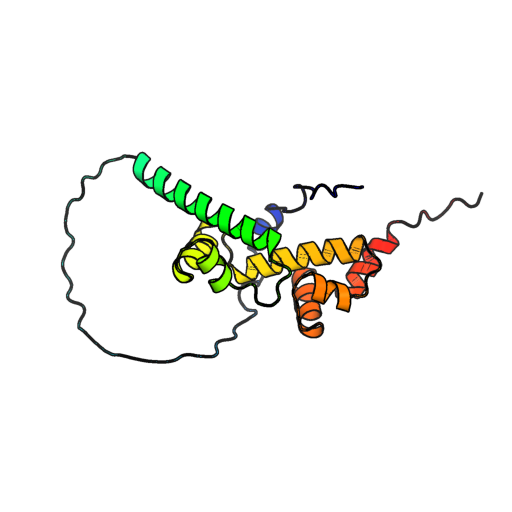-0.462 1.274 1.00 97.12 124 ARG A O 1
ATOM 992 N N . ILE A 1 125 ? -5.523 0.985 1.425 1.00 96.56 125 ILE A N 1
ATOM 993 C CA . ILE A 1 125 ? -6.224 1.908 2.326 1.00 96.56 125 ILE A CA 1
ATOM 994 C C . ILE A 1 125 ? -7.431 2.551 1.640 1.00 96.56 125 ILE A C 1
ATOM 996 O O . ILE A 1 125 ? -8.488 2.650 2.259 1.00 96.56 125 ILE A O 1
ATOM 1000 N N . ASN A 1 126 ? -7.333 2.943 0.369 1.00 95.50 126 ASN A N 1
ATOM 1001 C CA . ASN A 1 126 ? -8.485 3.485 -0.353 1.00 95.50 126 ASN A CA 1
ATOM 1002 C C . ASN A 1 126 ? -9.603 2.448 -0.515 1.00 95.50 126 ASN A C 1
ATOM 1004 O O . ASN A 1 126 ? -10.765 2.771 -0.268 1.00 95.50 126 ASN A O 1
ATOM 1008 N N . LYS A 1 127 ? -9.264 1.193 -0.828 1.00 96.25 127 LYS A N 1
ATOM 1009 C CA . LYS A 1 127 ? -10.236 0.088 -0.855 1.00 96.25 127 LYS A CA 1
ATOM 1010 C C . LYS A 1 127 ? -10.843 -0.167 0.529 1.00 96.25 127 LYS A C 1
ATOM 1012 O O . LYS A 1 127 ? -12.052 -0.336 0.645 1.00 96.25 127 LYS A O 1
ATOM 1017 N N . ALA A 1 128 ? -10.041 -0.100 1.592 1.00 96.38 128 ALA A N 1
ATOM 1018 C CA . ALA A 1 128 ? -10.528 -0.252 2.962 1.00 96.38 128 ALA A CA 1
ATOM 1019 C C . ALA A 1 128 ? -11.503 0.863 3.354 1.00 96.38 128 ALA A C 1
ATOM 1021 O O . ALA A 1 128 ? -12.535 0.582 3.953 1.00 96.38 128 ALA A O 1
ATOM 1022 N N . LYS A 1 129 ? -11.215 2.118 2.984 1.00 95.25 129 LYS A N 1
ATOM 1023 C CA . LYS A 1 129 ? -12.124 3.254 3.206 1.00 95.25 129 LYS A CA 1
ATOM 1024 C C . LYS A 1 129 ? -13.475 3.014 2.537 1.00 95.25 129 LYS A C 1
ATOM 1026 O O . LYS A 1 129 ? -14.494 3.183 3.195 1.00 95.25 129 LYS A O 1
ATOM 1031 N N . GLN A 1 130 ? -13.467 2.571 1.276 1.00 94.44 130 GLN A N 1
ATOM 1032 C CA . GLN A 1 130 ? -14.686 2.232 0.537 1.00 94.44 130 GLN A CA 1
ATOM 1033 C C . GLN A 1 130 ? -15.486 1.138 1.251 1.00 94.44 130 GLN A C 1
ATOM 1035 O O . GLN A 1 130 ? -16.683 1.304 1.462 1.00 94.44 130 GLN A O 1
ATOM 1040 N N . LEU A 1 131 ? -14.838 0.050 1.677 1.00 94.88 131 LEU A N 1
ATOM 1041 C CA . LEU A 1 131 ? -15.509 -1.035 2.401 1.00 94.88 131 LEU A CA 1
ATOM 1042 C C . LEU A 1 131 ? -16.070 -0.568 3.750 1.00 94.88 131 LEU A C 1
ATOM 1044 O O . LEU A 1 131 ? -17.211 -0.880 4.077 1.00 94.88 131 LEU A O 1
ATOM 1048 N N . LEU A 1 132 ? -15.313 0.220 4.515 1.00 94.44 132 LEU A N 1
ATOM 1049 C CA . LEU A 1 132 ? -15.748 0.724 5.821 1.00 94.44 132 LEU A CA 1
ATOM 1050 C C . LEU A 1 132 ? -16.940 1.679 5.730 1.00 94.44 132 LEU A C 1
ATOM 1052 O O . LEU A 1 132 ? -17.717 1.718 6.680 1.00 94.44 132 LEU A O 1
ATOM 1056 N N . SER A 1 133 ? -17.063 2.440 4.635 1.00 92.06 133 SER A N 1
ATOM 1057 C CA . SER A 1 133 ? -18.145 3.411 4.431 1.00 92.06 133 SER A CA 1
ATOM 1058 C C . SER A 1 133 ? -19.363 2.856 3.693 1.00 92.06 133 SER A C 1
ATOM 1060 O O . SER A 1 133 ? -20.390 3.520 3.674 1.00 92.06 133 SER A O 1
ATOM 1062 N N . SER A 1 134 ? -19.250 1.703 3.026 1.00 89.44 134 SER A N 1
ATOM 1063 C CA . SER A 1 134 ? -20.331 1.136 2.196 1.00 89.44 134 SER A CA 1
ATOM 1064 C C . SER A 1 134 ? -20.842 -0.224 2.667 1.00 89.44 134 SER A C 1
ATOM 1066 O O . SER A 1 134 ? -21.798 -0.742 2.093 1.00 89.44 134 SER A O 1
ATOM 1068 N N . THR A 1 135 ? -20.213 -0.821 3.683 1.00 92.50 135 THR A N 1
ATOM 1069 C CA . THR A 1 135 ? -20.561 -2.158 4.176 1.00 92.50 135 THR A CA 1
ATOM 1070 C C . THR A 1 135 ? -20.491 -2.244 5.699 1.00 92.50 135 THR A C 1
ATOM 1072 O O . THR A 1 135 ? -19.689 -1.560 6.345 1.00 92.50 135 THR A O 1
ATOM 1075 N N . ASP A 1 136 ? -21.245 -3.194 6.252 1.00 91.31 136 ASP A N 1
ATOM 1076 C CA . ASP A 1 136 ? -21.253 -3.520 7.682 1.00 91.31 136 ASP A CA 1
ATOM 1077 C C . ASP A 1 136 ? -20.190 -4.559 8.083 1.00 91.31 136 ASP A C 1
ATOM 1079 O O . ASP A 1 136 ? -20.165 -5.003 9.231 1.00 91.31 136 ASP A O 1
ATOM 1083 N N . LEU A 1 137 ? -19.286 -4.934 7.165 1.00 93.19 137 LEU A N 1
ATOM 1084 C CA . LEU A 1 137 ? -18.235 -5.932 7.412 1.00 93.19 137 LEU A CA 1
ATOM 1085 C C . LEU A 1 137 ? -17.451 -5.606 8.678 1.00 93.19 137 LEU A C 1
ATOM 1087 O O . LEU A 1 137 ? -17.094 -4.455 8.926 1.00 93.19 137 LEU A O 1
ATOM 1091 N N . MET A 1 138 ? -17.114 -6.591 9.490 1.00 94.25 138 MET A N 1
ATOM 1092 C CA . MET A 1 138 ? -16.293 -6.351 10.667 1.00 94.25 138 MET A CA 1
ATOM 1093 C C . MET A 1 138 ? -14.915 -5.830 10.243 1.00 94.25 138 MET A C 1
ATOM 1095 O O . MET A 1 138 ? -14.379 -6.189 9.199 1.00 94.25 138 MET A O 1
ATOM 1099 N N . VAL A 1 139 ? -14.307 -4.961 11.055 1.00 94.19 139 VAL A N 1
ATOM 1100 C CA . VAL A 1 139 ? -13.039 -4.307 10.680 1.00 94.19 139 VAL A CA 1
ATOM 1101 C C . VAL A 1 139 ? -11.932 -5.330 10.379 1.00 94.19 139 VAL A C 1
ATOM 1103 O O . VAL A 1 139 ? -11.108 -5.108 9.492 1.00 94.19 139 VAL A O 1
ATOM 1106 N N . TYR A 1 140 ? -11.927 -6.469 11.078 1.00 95.56 140 TYR A N 1
ATOM 1107 C CA . TYR A 1 140 ? -10.989 -7.554 10.793 1.00 95.56 140 TYR A CA 1
ATOM 1108 C C . TYR A 1 140 ? -11.235 -8.179 9.407 1.00 95.56 140 TYR A C 1
ATOM 1110 O O . TYR A 1 140 ? -10.275 -8.393 8.673 1.00 95.56 140 TYR A O 1
ATOM 1118 N N . GLU A 1 141 ? -12.492 -8.364 8.992 1.00 95.88 141 GLU A N 1
ATOM 1119 C CA . GLU A 1 141 ? -12.847 -8.867 7.655 1.00 95.88 141 GLU A CA 1
ATOM 1120 C C . GLU A 1 141 ? -12.414 -7.886 6.568 1.00 95.88 141 GLU A C 1
ATOM 1122 O O . GLU A 1 141 ? -11.867 -8.297 5.546 1.00 95.88 141 GLU A O 1
ATOM 1127 N N . VAL A 1 142 ? -12.587 -6.580 6.806 1.00 96.75 142 VAL A N 1
ATOM 1128 C CA . VAL A 1 142 ? -12.080 -5.537 5.903 1.00 96.75 142 VAL A CA 1
ATOM 1129 C C . VAL A 1 142 ? -10.563 -5.631 5.775 1.00 96.75 142 VAL A C 1
ATOM 1131 O O . VAL A 1 142 ? -10.050 -5.558 4.662 1.00 96.75 142 VAL A O 1
ATOM 1134 N N . SER A 1 143 ? -9.842 -5.825 6.885 1.00 96.12 143 SER A N 1
ATOM 1135 C CA . SER A 1 143 ? -8.378 -5.922 6.863 1.00 96.12 143 SER A CA 1
ATOM 1136 C C . SER A 1 143 ? -7.886 -7.086 5.998 1.00 96.12 143 SER A C 1
ATOM 1138 O O . SER A 1 143 ? -7.026 -6.888 5.138 1.00 96.12 143 SER A O 1
ATOM 1140 N N . THR A 1 144 ? -8.510 -8.258 6.138 1.00 96.38 144 THR A N 1
ATOM 1141 C CA . THR A 1 144 ? -8.212 -9.438 5.320 1.00 96.38 144 THR A CA 1
ATOM 1142 C C . THR A 1 144 ? -8.612 -9.218 3.863 1.00 96.38 144 THR A C 1
ATOM 1144 O O . THR A 1 144 ? -7.837 -9.519 2.961 1.00 96.38 144 THR A O 1
ATOM 1147 N N . SER A 1 145 ? -9.772 -8.601 3.619 1.00 96.19 145 SER A N 1
ATOM 1148 C CA . SER A 1 145 ? -10.283 -8.320 2.269 1.00 96.19 145 SER A CA 1
ATOM 1149 C C . SER A 1 145 ? -9.423 -7.333 1.480 1.00 96.19 145 SER A C 1
ATOM 1151 O O . SER A 1 145 ? -9.532 -7.265 0.264 1.00 96.19 145 SER A O 1
ATOM 1153 N N . VAL A 1 146 ? -8.570 -6.542 2.131 1.00 96.75 146 VAL A N 1
ATOM 1154 C CA . VAL A 1 146 ? -7.642 -5.635 1.435 1.00 96.75 146 VAL A CA 1
ATOM 1155 C C . VAL A 1 146 ? -6.193 -6.121 1.478 1.00 96.75 146 VAL A C 1
ATOM 1157 O O . VAL A 1 146 ? -5.292 -5.364 1.132 1.00 96.75 146 VAL A O 1
ATOM 1160 N N . GLY A 1 147 ? -5.956 -7.372 1.880 1.00 95.69 147 GLY A N 1
ATOM 1161 C CA . GLY A 1 147 ? -4.642 -8.013 1.814 1.00 95.69 147 GLY A CA 1
ATOM 1162 C C . GLY A 1 147 ? -3.717 -7.747 2.997 1.00 95.69 147 GLY A C 1
ATOM 1163 O O . GLY A 1 147 ? -2.496 -7.805 2.841 1.00 95.69 147 GLY A O 1
ATOM 1164 N N . TYR A 1 148 ? -4.265 -7.456 4.182 1.00 95.06 148 TYR A N 1
ATOM 1165 C CA . TYR A 1 148 ? -3.505 -7.503 5.432 1.00 95.06 148 TYR A CA 1
ATOM 1166 C C . TYR A 1 148 ? -3.822 -8.777 6.214 1.00 95.06 148 TYR A C 1
ATOM 1168 O O . TYR A 1 148 ? -4.967 -9.033 6.576 1.00 95.06 148 TYR A O 1
ATOM 1176 N N . GLU A 1 149 ? -2.781 -9.539 6.540 1.00 92.88 149 GLU A N 1
ATOM 1177 C CA . GLU A 1 149 ? -2.883 -10.713 7.415 1.00 92.88 149 GLU A CA 1
ATOM 1178 C C . GLU A 1 149 ? -3.031 -10.305 8.891 1.00 92.88 149 GLU A C 1
ATOM 1180 O O . GLU A 1 149 ? -3.795 -10.896 9.650 1.00 92.88 149 GLU A O 1
ATOM 1185 N N . ASN A 1 150 ? -2.328 -9.243 9.301 1.00 93.19 150 ASN A N 1
ATOM 1186 C CA . ASN A 1 150 ? -2.328 -8.764 10.677 1.00 93.19 150 ASN A CA 1
ATOM 1187 C C . ASN A 1 150 ? -3.227 -7.527 10.853 1.00 93.19 150 ASN A C 1
ATOM 1189 O O . ASN A 1 150 ? -2.900 -6.423 10.405 1.00 93.19 150 ASN A O 1
ATOM 1193 N N . TYR A 1 151 ? -4.324 -7.705 11.589 1.00 92.69 151 TYR A N 1
ATOM 1194 C CA . TYR A 1 151 ? -5.284 -6.648 11.918 1.00 92.69 151 TYR A CA 1
ATOM 1195 C C . TYR A 1 151 ? -4.666 -5.444 12.653 1.00 92.69 151 TYR A C 1
ATOM 1197 O O . TYR A 1 151 ? -4.998 -4.290 12.360 1.00 92.69 151 TYR A O 1
ATOM 1205 N N . SER A 1 152 ? -3.776 -5.687 13.620 1.00 94.12 152 SER A N 1
ATOM 1206 C CA . SER A 1 152 ? -3.150 -4.625 14.420 1.00 94.12 152 SER A CA 1
ATOM 1207 C C . SER A 1 152 ? -2.245 -3.748 13.559 1.00 94.12 152 SER A C 1
ATOM 1209 O O . SER A 1 152 ? -2.244 -2.519 13.687 1.00 94.12 152 SER A O 1
ATOM 1211 N N . TYR A 1 153 ? -1.520 -4.370 12.626 1.00 93.75 153 TYR A N 1
ATOM 1212 C CA . TYR A 1 153 ? -0.725 -3.653 11.639 1.00 93.75 153 TYR A CA 1
ATOM 1213 C C . TYR A 1 153 ? -1.614 -2.835 10.698 1.00 93.75 153 TYR A C 1
ATOM 1215 O O . TYR A 1 153 ? -1.401 -1.630 10.565 1.00 93.75 153 TYR A O 1
ATOM 1223 N N . PHE A 1 154 ? -2.667 -3.441 10.136 1.00 96.62 154 PHE A N 1
ATOM 1224 C CA . PHE A 1 154 ? -3.650 -2.727 9.315 1.00 96.62 154 PHE A CA 1
ATOM 1225 C C . PHE A 1 154 ? -4.211 -1.496 10.032 1.00 96.62 154 PHE A C 1
ATOM 1227 O O . PHE A 1 154 ? -4.185 -0.401 9.479 1.00 96.62 154 PHE A O 1
ATOM 1234 N N . SER A 1 155 ? -4.664 -1.649 11.277 1.00 95.56 155 SER A N 1
ATOM 1235 C CA . SER A 1 155 ? -5.245 -0.553 12.059 1.00 95.56 155 SER A CA 1
ATOM 1236 C C . SER A 1 155 ? -4.261 0.603 12.253 1.00 95.56 155 SER A C 1
ATOM 1238 O O . SER A 1 155 ? -4.647 1.770 12.167 1.00 95.56 155 SER A O 1
ATOM 1240 N N . THR A 1 156 ? -2.982 0.285 12.462 1.00 94.06 156 THR A N 1
ATOM 1241 C CA . THR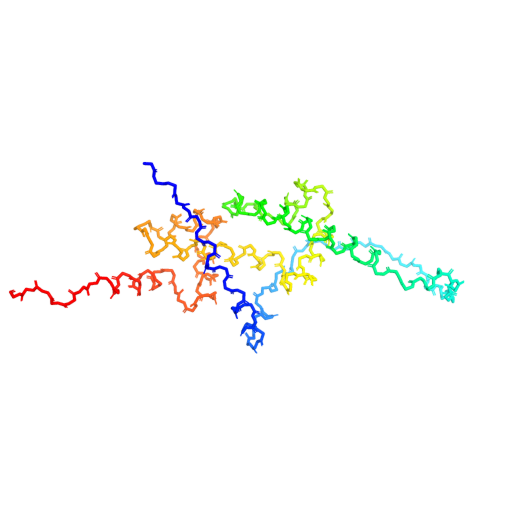 A 1 156 ? -1.904 1.273 12.604 1.00 94.06 156 THR A CA 1
ATOM 1242 C C . THR A 1 156 ? -1.657 2.015 11.291 1.00 94.06 156 THR A C 1
ATOM 1244 O O . THR A 1 156 ? -1.618 3.247 11.272 1.00 94.06 156 THR A O 1
ATOM 1247 N N . VAL A 1 157 ? -1.539 1.281 10.182 1.00 94.38 157 VAL A N 1
ATOM 1248 C CA . VAL A 1 157 ? -1.326 1.855 8.845 1.00 94.38 157 VAL A CA 1
ATOM 1249 C C . VAL A 1 157 ? -2.524 2.704 8.419 1.00 94.38 157 VAL A C 1
ATOM 1251 O O . VAL A 1 157 ? -2.341 3.826 7.951 1.00 94.38 157 VAL A O 1
ATOM 1254 N N . PHE A 1 158 ? -3.746 2.222 8.643 1.00 94.88 158 PHE A N 1
ATOM 1255 C CA . PHE A 1 158 ? -4.979 2.938 8.330 1.00 94.88 158 PHE A CA 1
ATOM 1256 C C . PHE A 1 158 ? -5.089 4.241 9.122 1.00 94.88 158 PHE A C 1
ATOM 1258 O O . PHE A 1 158 ? -5.336 5.296 8.536 1.00 94.88 158 PHE A O 1
ATOM 1265 N N . LYS A 1 159 ? -4.840 4.200 10.438 1.00 92.69 159 LYS A N 1
ATOM 1266 C CA . LYS A 1 159 ? -4.858 5.403 11.279 1.00 92.69 159 LYS A CA 1
ATOM 1267 C C . LYS A 1 159 ? -3.806 6.412 10.857 1.00 92.69 159 LYS A C 1
ATOM 1269 O O . LYS A 1 159 ? -4.103 7.596 10.768 1.00 92.69 159 LYS A O 1
ATOM 1274 N N . LYS A 1 160 ? -2.599 5.956 10.536 1.00 89.44 160 LYS A N 1
ATOM 1275 C CA . LYS A 1 160 ? -1.538 6.831 10.035 1.00 89.44 160 LYS A CA 1
ATOM 1276 C C . LYS A 1 160 ? -1.901 7.472 8.691 1.00 89.44 160 LYS A C 1
ATOM 1278 O O . LYS A 1 160 ? -1.596 8.637 8.478 1.00 89.44 160 LYS A O 1
ATOM 1283 N N . ALA A 1 161 ? -2.547 6.724 7.799 1.00 88.56 161 ALA A N 1
ATOM 1284 C CA . ALA A 1 161 ? -2.918 7.206 6.472 1.00 88.56 161 ALA A CA 1
ATOM 1285 C C . ALA A 1 161 ? -4.144 8.136 6.472 1.00 88.56 161 ALA A C 1
ATOM 1287 O O . ALA A 1 161 ? -4.267 8.976 5.587 1.00 88.56 161 ALA A O 1
ATOM 1288 N N . THR A 1 162 ? -5.066 7.976 7.426 1.00 89.25 162 THR A N 1
ATOM 1289 C CA . THR A 1 162 ? -6.362 8.686 7.428 1.00 89.25 162 THR A CA 1
ATOM 1290 C C . THR A 1 162 ? -6.553 9.647 8.601 1.00 89.25 162 THR A C 1
ATOM 1292 O O . THR A 1 162 ? -7.495 10.432 8.591 1.00 89.25 162 THR A O 1
ATOM 1295 N N . GLY A 1 163 ? -5.700 9.573 9.624 1.00 91.38 163 GLY A N 1
ATOM 1296 C CA . GLY A 1 163 ? -5.859 10.275 10.900 1.00 91.38 163 GLY A CA 1
ATOM 1297 C C . GLY A 1 163 ? -6.833 9.606 11.880 1.00 91.38 163 GLY A C 1
ATOM 1298 O O . GLY A 1 163 ? -6.846 9.966 13.054 1.00 91.38 163 GLY A O 1
ATOM 1299 N N . LEU A 1 164 ? -7.612 8.610 11.440 1.00 92.19 164 LEU A N 1
ATOM 1300 C CA . LEU A 1 164 ? -8.675 7.966 12.220 1.00 92.19 164 LEU A CA 1
ATOM 1301 C C . LEU A 1 164 ? -8.461 6.456 12.294 1.00 92.19 164 LEU A C 1
ATOM 1303 O O . LEU A 1 164 ? -8.048 5.830 11.322 1.00 92.19 164 LEU A O 1
ATOM 1307 N N . SER A 1 165 ? -8.782 5.826 13.422 1.00 95.50 165 SER A N 1
ATOM 1308 C CA . SER A 1 165 ? -8.864 4.363 13.451 1.00 95.50 165 SER A CA 1
ATOM 1309 C C . SER A 1 165 ? -9.960 3.871 12.493 1.00 95.50 165 SER A C 1
ATOM 1311 O O . SER A 1 165 ? -10.929 4.590 12.246 1.00 95.50 165 SER A O 1
ATOM 1313 N N . PRO A 1 166 ? -9.875 2.631 11.981 1.00 94.94 166 PRO A N 1
ATOM 1314 C CA . PRO A 1 166 ? -10.910 2.091 11.098 1.00 94.94 166 PRO A CA 1
ATOM 1315 C C . PRO A 1 166 ? -12.330 2.158 11.690 1.00 94.94 166 PRO A C 1
ATOM 1317 O O . PRO A 1 166 ? -13.297 2.422 10.977 1.00 94.94 166 PRO A O 1
ATOM 1320 N N . ARG A 1 167 ? -12.456 1.960 13.011 1.00 94.25 167 ARG A N 1
ATOM 1321 C CA . ARG A 1 167 ? -13.734 2.055 13.731 1.00 94.25 167 ARG A CA 1
ATOM 1322 C C . ARG A 1 167 ? -14.257 3.491 13.772 1.00 94.25 167 ARG A C 1
ATOM 1324 O O . ARG A 1 167 ? -15.426 3.709 13.479 1.00 94.25 167 ARG A O 1
ATOM 1331 N N . GLU A 1 168 ? -13.404 4.454 14.122 1.00 93.62 168 GLU A N 1
ATOM 1332 C CA . GLU A 1 168 ? -13.759 5.884 14.108 1.00 93.62 168 GLU A CA 1
ATOM 1333 C C . GLU A 1 168 ? -14.133 6.340 12.695 1.00 93.62 168 GLU A C 1
ATOM 1335 O O . GLU A 1 168 ? -15.115 7.057 12.516 1.00 93.62 168 GLU A O 1
ATOM 1340 N N . TYR A 1 169 ? -13.393 5.870 11.685 1.00 94.00 169 TYR A N 1
ATOM 1341 C CA . TYR A 1 169 ? -13.68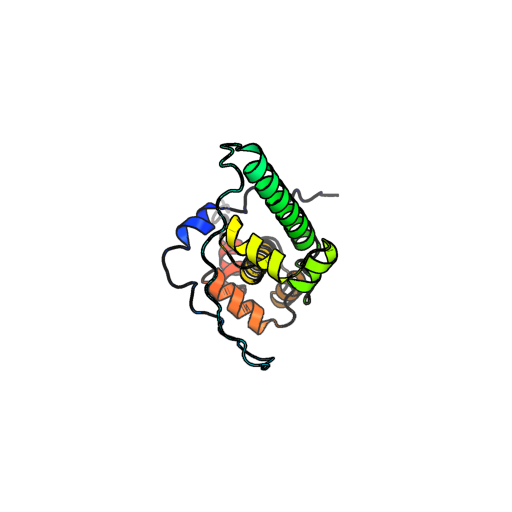2 6.154 10.286 1.00 94.00 169 TYR A CA 1
ATOM 1342 C C . TYR A 1 169 ? -15.094 5.698 9.917 1.00 94.00 169 TYR A C 1
ATOM 1344 O O . TYR A 1 169 ? -15.861 6.499 9.400 1.00 94.00 169 TYR A O 1
ATOM 1352 N N . ARG A 1 170 ? -15.485 4.461 10.251 1.00 93.44 170 ARG A N 1
ATOM 1353 C CA . ARG A 1 170 ? -16.853 3.975 10.015 1.00 93.44 170 ARG A CA 1
ATOM 1354 C C . ARG A 1 170 ? -17.906 4.861 10.681 1.00 93.44 170 ARG A C 1
ATOM 1356 O O . ARG A 1 170 ? -18.845 5.299 10.020 1.00 93.44 170 ARG A O 1
ATOM 1363 N N . LEU A 1 171 ? -17.749 5.139 11.977 1.00 90.62 171 LEU A N 1
ATOM 1364 C CA . LEU A 1 171 ? -18.727 5.927 12.733 1.00 90.62 171 LEU A CA 1
ATOM 1365 C C . LEU A 1 171 ? -18.976 7.290 12.071 1.00 90.62 171 LEU A C 1
ATOM 1367 O O . LEU A 1 171 ? -20.128 7.664 11.871 1.00 90.62 171 LEU A O 1
ATOM 1371 N N . ASN A 1 172 ? -17.922 7.972 11.623 1.00 88.06 172 ASN A N 1
ATOM 1372 C CA . ASN A 1 172 ? -18.034 9.287 10.987 1.00 88.06 172 ASN A CA 1
ATOM 1373 C C . ASN A 1 172 ? -18.800 9.298 9.650 1.00 88.06 172 ASN A C 1
ATOM 1375 O O . ASN A 1 172 ? -19.257 10.364 9.236 1.00 88.06 172 ASN A O 1
ATOM 1379 N N . TYR A 1 173 ? -18.930 8.160 8.962 1.00 76.75 173 TYR A N 1
ATOM 1380 C CA . TYR A 1 173 ? -19.668 8.076 7.696 1.00 76.75 173 TYR A CA 1
ATOM 1381 C C . TYR A 1 173 ? -21.129 7.670 7.890 1.00 76.75 173 TYR A C 1
ATOM 1383 O O . TYR A 1 173 ? -21.992 8.254 7.243 1.00 76.75 173 TYR A O 1
ATOM 1391 N N . HIS A 1 174 ? -21.434 6.769 8.827 1.00 68.25 174 HIS A N 1
ATOM 1392 C CA . HIS A 1 174 ? -22.831 6.404 9.102 1.00 68.25 174 HIS A CA 1
ATOM 1393 C C . HIS A 1 174 ? -23.620 7.510 9.823 1.00 68.25 174 HIS A C 1
ATOM 1395 O O . HIS A 1 174 ? -24.836 7.553 9.712 1.00 68.25 174 HIS A O 1
ATOM 1401 N N . HIS A 1 175 ? -22.958 8.460 10.495 1.00 57.66 175 HIS A N 1
ATOM 1402 C CA . HIS A 1 175 ? -23.638 9.600 11.134 1.00 57.66 175 HIS A CA 1
ATOM 1403 C C . HIS A 1 175 ? -24.003 10.738 10.157 1.00 57.66 175 HIS A C 1
ATOM 1405 O O . HIS A 1 175 ? -24.491 11.778 10.592 1.00 57.66 175 HIS A O 1
ATOM 1411 N N . LYS A 1 176 ? -23.755 10.583 8.845 1.00 53.44 176 LYS A N 1
ATOM 1412 C CA . LYS A 1 176 ? -24.139 11.569 7.815 1.00 53.44 176 LYS A CA 1
ATOM 1413 C C . LYS A 1 176 ? -25.429 11.223 7.059 1.00 53.44 176 LYS A C 1
ATOM 1415 O O . LYS A 1 176 ? -25.873 12.052 6.273 1.00 53.44 176 LYS A O 1
ATOM 1420 N N . GLU A 1 177 ? -26.032 10.057 7.302 1.00 47.69 177 GLU A N 1
ATOM 1421 C CA . GLU A 1 177 ? -27.270 9.607 6.635 1.00 47.69 177 GLU A CA 1
ATOM 1422 C C . GLU A 1 177 ? -28.451 9.383 7.595 1.00 47.69 177 GLU A C 1
ATOM 1424 O O . GLU A 1 177 ? -29.372 8.637 7.287 1.00 47.69 177 GLU A O 1
ATOM 1429 N N . GLU A 1 178 ? -28.473 10.070 8.736 1.00 45.72 178 GLU A N 1
ATOM 1430 C CA . GLU A 1 178 ? -29.704 10.241 9.514 1.00 45.72 178 GLU A CA 1
ATOM 1431 C C . GLU A 1 178 ? -30.263 11.638 9.192 1.00 45.72 178 GLU A C 1
ATOM 1433 O O . GLU A 1 178 ? -29.694 12.637 9.650 1.00 45.72 178 GLU A O 1
ATOM 1438 N N . PRO A 1 179 ? -31.344 11.771 8.396 1.00 47.41 179 PRO A N 1
ATOM 1439 C CA . PRO A 1 179 ? -32.148 12.976 8.447 1.00 47.41 179 PRO A CA 1
ATOM 1440 C C . PRO A 1 179 ? -32.759 13.038 9.849 1.00 47.41 179 PRO A C 1
ATOM 1442 O O . PRO A 1 179 ? -33.739 12.356 10.148 1.00 47.41 179 PRO A O 1
ATOM 1445 N N . CYS A 1 180 ? -32.167 13.856 10.720 1.00 54.31 180 CYS A N 1
ATOM 1446 C CA . CYS A 1 180 ? -32.912 14.404 11.843 1.00 54.31 180 CYS A CA 1
ATOM 1447 C C . CYS A 1 180 ? -34.122 15.147 11.259 1.00 54.31 180 CYS A C 1
ATOM 1449 O O . CYS A 1 180 ? -33.962 15.991 10.379 1.00 54.31 180 CYS A O 1
ATOM 1451 N N . ASP A 1 181 ? -35.296 14.809 11.781 1.00 53.47 181 ASP A N 1
ATOM 1452 C CA . ASP A 1 181 ? -36.619 15.349 11.475 1.00 53.47 181 ASP A CA 1
ATOM 1453 C C . ASP A 1 181 ? -37.247 14.896 10.151 1.00 53.47 181 ASP A C 1
ATOM 1455 O O . ASP A 1 181 ? -37.135 15.549 9.120 1.00 53.47 181 ASP A O 1
ATOM 1459 N N . LEU A 1 182 ? -38.062 13.839 10.226 1.00 46.53 182 LEU A N 1
ATOM 1460 C CA . LEU A 1 182 ? -39.451 13.957 9.767 1.00 46.53 182 LEU A CA 1
ATOM 1461 C C . LEU A 1 182 ? -40.362 12.977 10.529 1.00 46.53 182 LEU A C 1
ATOM 1463 O O . LEU A 1 182 ? -40.910 12.020 9.990 1.00 46.53 182 LEU A O 1
ATOM 1467 N N . TYR A 1 183 ? -40.515 13.243 11.827 1.00 58.50 183 TYR A N 1
ATOM 1468 C CA . TYR A 1 183 ? -41.796 13.039 12.497 1.00 58.50 183 TYR A CA 1
ATOM 1469 C C . TYR A 1 183 ? -42.458 14.410 12.620 1.00 58.50 183 TYR A C 1
ATOM 1471 O O . TYR A 1 183 ? -42.171 15.138 13.565 1.00 58.50 183 TYR A O 1
ATOM 1479 N N . LEU A 1 184 ? -43.309 14.748 11.651 1.00 51.41 184 LEU A N 1
ATOM 1480 C CA . LEU A 1 184 ? -44.494 15.594 11.818 1.00 51.41 184 L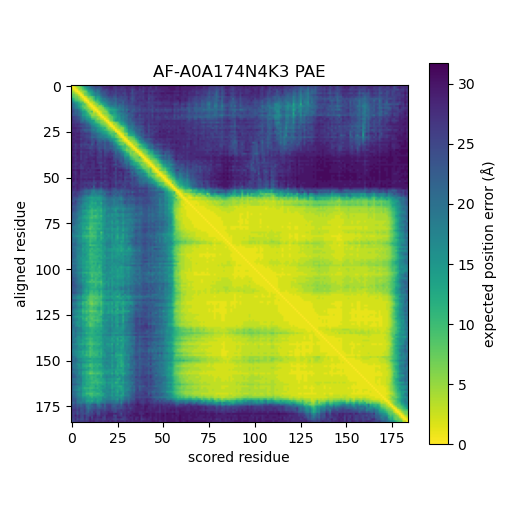EU A CA 1
ATOM 1481 C C . LEU A 1 184 ? -45.523 15.189 10.760 1.00 51.41 184 LEU A C 1
ATOM 1483 O O . LEU A 1 184 ? -45.206 15.313 9.556 1.00 5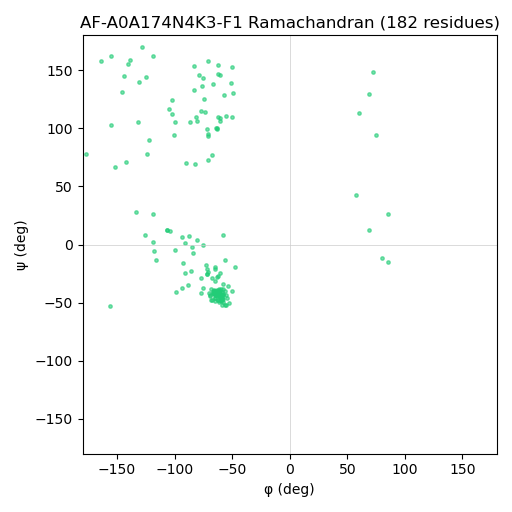1.41 184 LEU A O 1
#

Mean predicted aligned error: 14.17 Å

InterPro domains:
  IPR009057 Homedomain-like superfamily [SSF46689] (70-120)
  IPR009057 Homedomain-like superfamily [SSF46689] (123-174)
  IPR018060 AraC-like, DNA binding HTH domain [PF12833] (94-170)
  IPR018060 AraC-like, DNA binding HTH domain [PS01124] (73-172)
  IPR018060 AraC-like, DNA binding HTH domain [SM00342] (87-170)
  IPR018062 HTH domain AraC-type, conserved site [PS00041] (124-166)
  IPR020449 Transcription regulator HTH, AraC- type, HTH domain [PR00032] (139-154)
  IPR020449 Transcription regulator HTH, AraC- type, HTH domain [PR00032] (154-170)

Nearest PDB structures (foldseek):
  6swi-assembly1_A  TM=9.216E-01  e=1.040E-08  Geobacillus stearothermophilus
  3lsg-assembly1_A  TM=9.260E-01  e=2.334E-08  Fusobacterium nucleatum subsp. nucleatum
  3lsg-assembly3_E  TM=9.058E-01  e=4.524E-07  Fusobacterium nucleatum subsp. nucleatum
  3oio-assembly1_A  TM=8.550E-01  e=1.649E-06  Chromobacterium violaceum
  3w6v-assembly1_A  TM=9.267E-01  e=9.764E-06  Streptomyces griseus

Organism: NCBI:txid39482

Radius of gyration: 22.39 Å; Cα contacts (8 Å, |Δi|>4): 109; c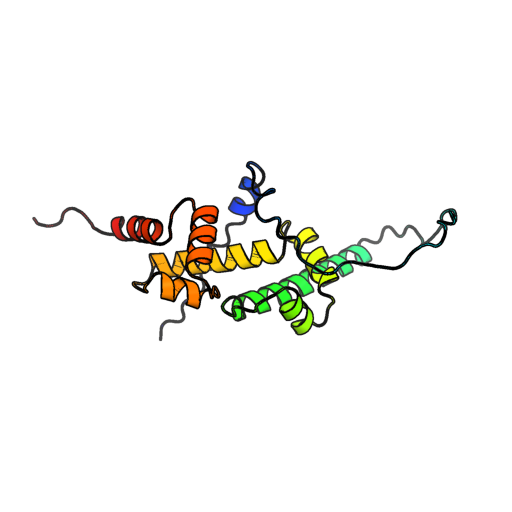hains: 1; bounding box: 85×31×47 Å